Protein AF-A0A7Y4XT98-F1 (afdb_monomer_lite)

Structure (mmCIF, N/CA/C/O backbone):
data_AF-A0A7Y4XT98-F1
#
_entry.id   AF-A0A7Y4XT98-F1
#
loop_
_atom_site.group_PDB
_atom_site.id
_atom_site.type_symbol
_atom_site.label_atom_id
_atom_site.label_alt_id
_atom_site.label_comp_id
_atom_site.label_asym_id
_atom_site.label_entity_id
_atom_site.label_seq_id
_atom_site.pdbx_PDB_ins_code
_atom_site.Cartn_x
_atom_site.Cartn_y
_atom_site.Cartn_z
_atom_site.occupancy
_atom_site.B_iso_or_equiv
_atom_site.auth_seq_id
_atom_site.auth_comp_id
_atom_site.auth_asym_id
_atom_site.auth_atom_id
_atom_site.pdbx_PDB_model_num
ATOM 1 N N . MET A 1 1 ? -2.398 1.547 10.920 1.00 80.50 1 MET A N 1
ATOM 2 C CA . MET A 1 1 ? -2.203 0.847 9.626 1.00 80.50 1 MET A CA 1
ATOM 3 C C . MET A 1 1 ? -3.181 -0.316 9.422 1.00 80.50 1 MET A C 1
ATOM 5 O O . MET A 1 1 ? -3.830 -0.366 8.387 1.00 80.50 1 MET A O 1
ATOM 9 N N . SER A 1 2 ? -3.353 -1.207 10.405 1.00 88.69 2 SER A N 1
ATOM 10 C CA . SER A 1 2 ? -4.232 -2.391 10.309 1.00 88.69 2 SER A CA 1
ATOM 11 C C . SER A 1 2 ? -5.664 -2.126 9.794 1.00 88.69 2 SER A C 1
ATOM 13 O O . SER A 1 2 ? -6.129 -2.823 8.894 1.00 88.69 2 SER A O 1
ATOM 15 N N . GLU A 1 3 ? -6.347 -1.087 10.292 1.00 91.25 3 GLU A N 1
ATOM 16 C CA . GLU A 1 3 ? -7.702 -0.731 9.826 1.00 91.25 3 GLU A CA 1
ATOM 17 C C . GLU A 1 3 ? -7.739 -0.270 8.365 1.00 91.25 3 GLU A C 1
ATOM 19 O O . GLU A 1 3 ? -8.608 -0.683 7.603 1.00 91.25 3 GLU A O 1
ATOM 24 N N . VAL A 1 4 ? -6.759 0.528 7.937 1.00 89.94 4 VAL A N 1
ATOM 25 C CA . VAL A 1 4 ? -6.677 1.014 6.552 1.00 89.94 4 VAL A CA 1
ATOM 26 C C . VAL A 1 4 ? -6.516 -0.158 5.582 1.00 89.94 4 VAL A C 1
ATOM 28 O O . VAL A 1 4 ? -7.228 -0.224 4.582 1.00 89.94 4 VAL A O 1
ATOM 31 N N . ALA A 1 5 ? -5.644 -1.123 5.896 1.00 90.88 5 ALA A N 1
ATOM 32 C CA . ALA A 1 5 ? -5.480 -2.330 5.083 1.00 90.88 5 ALA A CA 1
ATOM 33 C C . ALA A 1 5 ? -6.787 -3.140 4.995 1.00 90.88 5 ALA A C 1
ATOM 35 O O . ALA A 1 5 ? -7.169 -3.584 3.913 1.00 90.88 5 ALA A O 1
ATOM 36 N N . GLN A 1 6 ? -7.506 -3.274 6.114 1.00 92.38 6 GLN A N 1
ATOM 37 C CA . GLN A 1 6 ? -8.799 -3.961 6.169 1.00 92.38 6 GLN A CA 1
ATOM 38 C C . GLN A 1 6 ? -9.888 -3.245 5.364 1.00 92.38 6 GLN A C 1
ATOM 40 O O . GLN A 1 6 ? -10.749 -3.903 4.796 1.00 92.38 6 GLN A O 1
ATOM 45 N N . ILE A 1 7 ? -9.872 -1.915 5.290 1.00 93.38 7 ILE A N 1
ATOM 46 C CA . ILE A 1 7 ? -10.819 -1.161 4.457 1.00 93.38 7 ILE A CA 1
ATOM 47 C C . ILE A 1 7 ? -10.492 -1.331 2.967 1.00 93.38 7 ILE A C 1
ATOM 49 O O . ILE A 1 7 ? -11.403 -1.378 2.141 1.00 93.38 7 ILE A O 1
ATOM 53 N N . ILE A 1 8 ? -9.207 -1.439 2.613 1.00 91.94 8 ILE A N 1
ATOM 54 C CA . ILE A 1 8 ? -8.765 -1.659 1.227 1.00 91.94 8 ILE A CA 1
ATOM 55 C C . ILE A 1 8 ? -9.133 -3.072 0.753 1.00 91.94 8 ILE A C 1
ATOM 57 O O . ILE A 1 8 ? -9.646 -3.215 -0.357 1.00 91.94 8 ILE A O 1
ATOM 61 N N . ILE A 1 9 ? -8.891 -4.099 1.575 1.00 91.44 9 ILE A N 1
ATOM 62 C CA . ILE A 1 9 ? -9.293 -5.491 1.309 1.00 91.44 9 ILE A CA 1
ATOM 63 C C . ILE A 1 9 ? -10.150 -5.983 2.486 1.00 91.44 9 ILE A C 1
ATOM 65 O O . ILE A 1 9 ? -9.622 -6.572 3.441 1.00 91.44 9 ILE A O 1
ATOM 69 N N . PRO A 1 10 ? -11.470 -5.713 2.447 1.00 92.50 10 PRO A N 1
ATOM 70 C CA . PRO A 1 10 ? -12.383 -6.128 3.498 1.00 92.50 10 PRO A CA 1
ATOM 71 C C . PRO A 1 10 ? -12.597 -7.636 3.482 1.00 92.50 10 PRO A C 1
ATOM 73 O O . PRO A 1 10 ? -12.476 -8.303 2.455 1.00 92.50 10 PRO A O 1
ATOM 76 N N . LYS A 1 11 ? -12.966 -8.167 4.647 1.00 90.19 11 LYS A N 1
ATOM 77 C CA . LYS A 1 11 ? -13.417 -9.547 4.769 1.00 90.19 11 LYS A CA 1
ATOM 78 C C . LYS A 1 11 ? -14.745 -9.685 4.031 1.00 90.19 11 LYS A C 1
ATOM 80 O O . LYS A 1 11 ? -15.661 -8.897 4.260 1.00 90.19 11 LYS A O 1
ATOM 85 N N . THR A 1 12 ? -14.825 -10.678 3.159 1.00 87.50 12 THR A N 1
ATOM 86 C CA . THR A 1 12 ? -16.037 -11.033 2.412 1.00 87.50 12 THR A CA 1
ATOM 87 C C . THR A 1 12 ? -16.216 -12.549 2.513 1.00 87.50 12 THR A C 1
ATOM 89 O O . THR A 1 12 ? -16.133 -13.085 3.618 1.00 87.50 12 THR A O 1
ATOM 92 N N . ASP A 1 13 ? -16.387 -13.244 1.389 1.00 82.31 13 ASP A N 1
ATOM 93 C CA . ASP A 1 13 ? -16.342 -14.708 1.316 1.00 82.31 13 ASP A CA 1
ATOM 94 C C . ASP A 1 13 ? -14.901 -15.244 1.418 1.00 82.31 13 ASP A C 1
ATOM 96 O O . ASP A 1 13 ? -14.681 -16.433 1.639 1.00 82.31 13 ASP A O 1
ATOM 100 N N . THR A 1 14 ? -13.906 -14.361 1.280 1.00 83.62 14 THR A N 1
ATOM 101 C CA . THR A 1 14 ? -12.483 -14.640 1.506 1.00 83.62 14 THR A CA 1
ATOM 102 C C . THR A 1 14 ? -11.957 -13.887 2.725 1.00 83.62 14 THR A C 1
ATOM 104 O O . THR A 1 14 ? -12.553 -12.899 3.173 1.00 83.62 14 THR A O 1
ATOM 107 N N . ALA A 1 15 ? -10.803 -14.327 3.237 1.00 89.12 15 ALA A N 1
ATOM 108 C CA . ALA A 1 15 ? -10.099 -13.638 4.314 1.00 89.12 15 ALA A CA 1
ATOM 109 C C . ALA A 1 15 ? -9.848 -12.161 3.958 1.00 89.12 15 ALA A C 1
ATOM 111 O O . ALA A 1 15 ? -9.552 -11.833 2.808 1.00 89.12 15 ALA A O 1
ATOM 112 N N . GLY A 1 16 ? -9.980 -11.271 4.944 1.00 90.75 16 GLY A N 1
ATOM 113 C CA . GLY A 1 16 ? -9.624 -9.854 4.793 1.00 90.75 16 GLY A CA 1
ATOM 114 C C . GLY A 1 16 ? -8.128 -9.600 5.008 1.00 90.75 16 GLY A C 1
ATOM 115 O O . GLY A 1 16 ? -7.395 -10.491 5.437 1.00 90.75 16 GLY A O 1
ATOM 116 N N . ALA A 1 17 ? -7.670 -8.363 4.791 1.00 91.44 17 ALA A N 1
ATOM 117 C CA . ALA A 1 17 ? -6.253 -8.003 4.939 1.00 91.44 17 ALA A CA 1
ATOM 118 C C . ALA A 1 17 ? -5.660 -8.357 6.316 1.00 91.44 17 ALA A C 1
ATOM 120 O O . ALA A 1 17 ? -4.516 -8.804 6.401 1.00 91.44 17 ALA A O 1
ATOM 121 N N . LYS A 1 18 ? -6.422 -8.178 7.403 1.00 92.69 18 LYS A N 1
ATOM 122 C CA . LYS A 1 18 ? -5.956 -8.524 8.757 1.00 92.69 18 LYS A CA 1
ATOM 123 C C . LYS A 1 18 ? -5.749 -10.022 8.930 1.00 92.69 18 LYS A C 1
ATOM 125 O O . LYS A 1 18 ? -4.729 -10.437 9.466 1.00 92.69 18 LYS A O 1
ATOM 130 N N . GLU A 1 19 ? -6.710 -10.813 8.467 1.00 90.12 19 GLU A N 1
ATOM 131 C CA . GLU A 1 19 ? -6.676 -12.277 8.562 1.00 90.12 19 GLU A CA 1
ATOM 132 C C . GLU A 1 19 ? -5.570 -12.868 7.683 1.00 90.12 19 GLU A C 1
ATOM 134 O O . GLU A 1 19 ? -4.943 -13.850 8.060 1.00 90.12 19 GLU A O 1
ATOM 139 N N . ALA A 1 20 ? -5.274 -12.218 6.557 1.00 90.81 20 ALA A N 1
ATOM 140 C CA . ALA A 1 20 ? -4.170 -12.559 5.669 1.00 90.81 20 ALA A CA 1
ATOM 141 C C . ALA A 1 20 ? -2.780 -12.122 6.184 1.00 90.81 20 ALA A C 1
ATOM 143 O O . ALA A 1 20 ? -1.784 -12.332 5.497 1.00 90.81 20 ALA A O 1
ATOM 144 N N . GLY A 1 21 ? -2.682 -11.491 7.362 1.00 92.56 21 GLY A N 1
ATOM 145 C CA . GLY A 1 21 ? -1.401 -11.074 7.946 1.00 92.56 21 GLY A CA 1
ATOM 146 C C . GLY A 1 21 ? -0.749 -9.857 7.274 1.00 92.56 21 GLY A C 1
ATOM 147 O O . GLY A 1 21 ? 0.412 -9.546 7.548 1.00 92.56 21 GLY A O 1
ATOM 148 N N . VAL A 1 22 ? -1.491 -9.125 6.439 1.00 93.56 22 VAL A N 1
ATOM 149 C CA . VAL A 1 22 ? -0.977 -7.984 5.663 1.00 93.56 22 VAL A CA 1
ATOM 150 C C . VAL A 1 22 ? -0.326 -6.894 6.527 1.00 93.56 22 VAL A C 1
ATOM 152 O O . VAL A 1 22 ? 0.726 -6.399 6.127 1.00 93.56 22 VAL A O 1
ATOM 155 N N . PRO A 1 23 ? -0.858 -6.502 7.705 1.00 92.25 23 PRO A N 1
ATOM 156 C CA . PRO A 1 23 ? -0.209 -5.474 8.519 1.00 92.25 23 PRO A CA 1
ATOM 157 C C . PRO A 1 23 ? 1.225 -5.845 8.924 1.00 92.25 23 PRO A C 1
ATOM 159 O O . PRO A 1 23 ? 2.122 -5.019 8.794 1.00 92.25 23 PRO A O 1
ATOM 162 N N . GLY A 1 24 ? 1.455 -7.101 9.328 1.00 92.06 24 GLY A N 1
ATOM 163 C CA . GLY A 1 24 ? 2.791 -7.581 9.693 1.00 92.06 24 GLY A CA 1
ATOM 164 C C . GLY A 1 24 ? 3.741 -7.639 8.495 1.00 92.06 24 GLY A C 1
ATOM 165 O O . GLY A 1 24 ? 4.910 -7.285 8.621 1.00 92.06 24 GLY A O 1
ATOM 166 N N . PHE A 1 25 ? 3.226 -8.008 7.318 1.00 92.38 25 PHE A N 1
ATOM 167 C CA . PHE A 1 25 ? 3.982 -7.939 6.067 1.00 92.38 25 PHE A CA 1
ATOM 168 C C . PHE A 1 25 ? 4.437 -6.505 5.756 1.00 92.38 25 PHE A C 1
ATOM 170 O O . PHE A 1 25 ? 5.609 -6.289 5.455 1.00 92.38 25 PHE A O 1
ATOM 177 N N . ILE A 1 26 ? 3.543 -5.515 5.867 1.00 91.31 26 ILE A N 1
ATOM 178 C CA . ILE A 1 26 ? 3.876 -4.101 5.627 1.00 91.31 26 ILE A CA 1
ATOM 179 C C . ILE A 1 26 ? 4.984 -3.642 6.578 1.00 91.31 26 ILE A C 1
ATOM 181 O O . ILE A 1 26 ? 5.969 -3.061 6.124 1.00 91.31 26 ILE A O 1
ATOM 185 N N . ASP A 1 27 ? 4.854 -3.940 7.871 1.00 92.19 27 ASP A N 1
ATOM 186 C CA . ASP A 1 27 ? 5.848 -3.559 8.877 1.00 92.19 27 ASP A CA 1
ATOM 187 C C . ASP A 1 27 ? 7.219 -4.193 8.587 1.00 92.19 27 ASP A C 1
ATOM 189 O O . ASP A 1 27 ? 8.250 -3.521 8.675 1.00 92.19 27 ASP A O 1
ATOM 193 N N . GLN A 1 28 ? 7.245 -5.469 8.184 1.00 92.19 28 GLN A N 1
ATOM 194 C CA . GLN A 1 28 ? 8.482 -6.157 7.817 1.00 92.19 28 GLN A CA 1
ATOM 195 C C . GLN A 1 28 ? 9.124 -5.551 6.563 1.00 92.19 28 GLN A C 1
ATOM 197 O O . GLN A 1 28 ? 10.319 -5.260 6.579 1.00 92.19 28 GLN A O 1
ATOM 202 N N . ILE A 1 29 ? 8.351 -5.316 5.500 1.00 90.88 29 ILE A N 1
ATOM 203 C CA . ILE A 1 29 ? 8.859 -4.735 4.250 1.00 90.88 29 ILE A CA 1
ATOM 204 C C . ILE A 1 29 ? 9.397 -3.321 4.479 1.00 90.88 29 ILE A C 1
ATOM 206 O O . ILE A 1 29 ? 10.476 -2.990 3.988 1.00 90.88 29 ILE A O 1
ATOM 210 N N . LEU A 1 30 ? 8.699 -2.494 5.259 1.00 88.56 30 LEU A N 1
ATOM 211 C CA . LEU A 1 30 ? 9.188 -1.160 5.612 1.00 88.56 30 LEU A CA 1
ATOM 212 C C . LEU A 1 30 ? 10.490 -1.235 6.415 1.00 88.56 30 LEU A C 1
ATOM 214 O O . LEU A 1 30 ? 11.404 -0.454 6.171 1.00 88.56 30 LEU A O 1
ATOM 218 N N . ARG A 1 31 ? 10.615 -2.187 7.341 1.00 90.56 31 ARG A N 1
ATOM 219 C CA . ARG A 1 31 ? 11.829 -2.331 8.150 1.00 90.56 31 ARG A CA 1
ATOM 220 C C . ARG A 1 31 ? 13.017 -2.871 7.352 1.00 90.56 31 ARG A C 1
ATOM 222 O O . ARG A 1 31 ? 14.137 -2.414 7.555 1.00 90.56 31 ARG A O 1
ATOM 229 N N . GLU A 1 32 ? 12.790 -3.865 6.498 1.00 91.31 32 GLU A N 1
ATOM 230 C CA . GLU A 1 32 ? 13.858 -4.669 5.885 1.00 91.31 32 GLU A CA 1
ATOM 231 C C . GLU A 1 32 ? 14.190 -4.252 4.449 1.00 91.31 32 GLU A C 1
ATOM 233 O O . GLU A 1 32 ? 15.328 -4.427 4.014 1.00 91.31 32 GLU A O 1
ATOM 238 N N . CYS A 1 33 ? 13.234 -3.686 3.705 1.00 86.19 33 CYS A N 1
ATOM 239 C CA . CYS A 1 33 ? 13.409 -3.364 2.285 1.00 86.19 33 CYS A CA 1
ATOM 240 C C . CYS A 1 33 ? 13.519 -1.860 1.997 1.00 86.19 33 CYS A C 1
ATOM 242 O O . CYS A 1 33 ? 13.985 -1.487 0.918 1.00 86.19 33 CYS A O 1
ATOM 244 N N . TYR A 1 34 ? 13.101 -0.991 2.922 1.00 84.75 34 TYR A N 1
ATOM 245 C CA . TYR A 1 34 ? 13.127 0.462 2.732 1.00 84.75 34 TYR A CA 1
ATOM 246 C C . TYR A 1 34 ? 14.338 1.082 3.427 1.00 84.75 34 TYR A C 1
ATOM 248 O O . TYR A 1 34 ? 14.725 0.679 4.524 1.00 84.75 34 TYR A O 1
ATOM 256 N N . LYS A 1 35 ? 14.920 2.112 2.806 1.00 89.56 35 LYS A N 1
ATOM 257 C CA . LYS A 1 35 ? 15.988 2.913 3.419 1.00 89.56 35 LYS A CA 1
ATOM 258 C C . LYS A 1 35 ? 15.404 3.823 4.498 1.00 89.56 35 LYS A C 1
ATOM 260 O O . LYS A 1 35 ? 14.243 4.210 4.405 1.00 89.56 35 LYS A O 1
ATOM 265 N N . GLU A 1 36 ? 16.225 4.253 5.456 1.00 87.38 36 GLU A N 1
ATOM 266 C CA . GLU A 1 36 ? 15.796 5.131 6.564 1.00 87.38 36 GLU A CA 1
ATOM 267 C C . GLU A 1 36 ? 15.026 6.372 6.089 1.00 87.38 36 GLU A C 1
ATOM 269 O O . GLU A 1 36 ? 13.980 6.710 6.638 1.00 87.38 36 GLU A O 1
ATOM 274 N N . LYS A 1 37 ? 15.493 7.007 5.008 1.00 85.62 37 LYS A N 1
ATOM 275 C CA . LYS A 1 37 ? 14.817 8.156 4.390 1.00 85.62 37 LYS A CA 1
ATOM 276 C C . LYS A 1 37 ? 13.378 7.831 3.962 1.00 85.62 37 LYS A C 1
ATOM 278 O O . LYS A 1 37 ? 12.473 8.637 4.166 1.00 85.62 37 LYS A O 1
ATOM 283 N N . ASP A 1 38 ? 13.169 6.657 3.377 1.00 83.94 38 ASP A N 1
ATOM 284 C CA . ASP A 1 38 ? 11.866 6.232 2.866 1.00 83.94 38 ASP A CA 1
ATOM 285 C C . ASP A 1 38 ? 10.948 5.771 4.006 1.00 83.94 38 ASP A C 1
ATOM 287 O O . ASP A 1 38 ? 9.746 6.038 3.975 1.00 83.94 38 ASP A O 1
ATOM 291 N N . GLN A 1 39 ? 11.518 5.149 5.046 1.00 87.50 39 GLN A N 1
ATOM 292 C CA . GLN A 1 39 ? 10.810 4.820 6.285 1.00 87.50 39 GLN A CA 1
ATOM 293 C C . GLN A 1 39 ? 10.293 6.087 6.974 1.00 87.50 39 GLN A C 1
ATOM 295 O O . GLN A 1 39 ? 9.106 6.181 7.287 1.00 87.50 39 GLN A O 1
ATOM 300 N N . GLN A 1 40 ? 11.157 7.091 7.159 1.00 87.75 40 GLN A N 1
ATOM 301 C CA . GLN A 1 40 ? 10.781 8.358 7.785 1.00 87.75 40 GLN A CA 1
ATOM 302 C C . GLN A 1 40 ? 9.659 9.044 7.007 1.00 87.75 40 GLN A C 1
ATOM 304 O O . GLN A 1 40 ? 8.662 9.461 7.589 1.00 87.75 40 GLN A O 1
ATOM 309 N N . ARG A 1 41 ? 9.773 9.089 5.681 1.00 83.50 41 ARG A N 1
ATOM 310 C CA . ARG A 1 41 ? 8.729 9.642 4.821 1.00 83.50 41 ARG A CA 1
ATOM 311 C C . ARG A 1 41 ? 7.399 8.898 4.962 1.00 83.50 41 ARG A C 1
ATOM 313 O O . ARG A 1 41 ? 6.342 9.526 4.954 1.00 83.50 41 ARG A O 1
ATOM 320 N N . TYR A 1 42 ? 7.428 7.569 5.052 1.00 86.44 42 TYR A N 1
ATOM 321 C CA . TYR A 1 42 ? 6.214 6.785 5.268 1.00 86.44 42 TYR A CA 1
ATOM 322 C C . TYR A 1 42 ? 5.555 7.150 6.604 1.00 86.44 42 TYR A C 1
ATOM 324 O O . TYR A 1 42 ? 4.344 7.352 6.646 1.00 86.44 42 TYR A O 1
ATOM 332 N N . LEU A 1 43 ? 6.346 7.307 7.670 1.00 89.44 43 LEU A N 1
ATOM 333 C CA . LEU A 1 43 ? 5.861 7.732 8.987 1.00 89.44 43 LEU A CA 1
ATOM 334 C C . LEU A 1 43 ? 5.317 9.167 8.978 1.00 89.44 43 LEU A C 1
ATOM 336 O O . LEU A 1 43 ? 4.272 9.426 9.569 1.00 89.44 43 LEU A O 1
ATOM 340 N N . GLU A 1 44 ? 5.977 10.091 8.280 1.00 87.88 44 GLU A N 1
ATOM 341 C CA . GLU A 1 44 ? 5.489 11.462 8.083 1.00 87.88 44 GLU A CA 1
ATOM 342 C C . GLU A 1 44 ? 4.155 11.473 7.330 1.00 87.88 44 GLU A C 1
ATOM 344 O O . GLU A 1 44 ? 3.224 12.174 7.720 1.00 87.88 44 GLU A O 1
ATOM 349 N N . GLY A 1 45 ? 4.031 10.651 6.286 1.00 86.62 45 GLY A N 1
ATOM 350 C CA . GLY A 1 45 ? 2.788 10.489 5.541 1.00 86.62 45 GLY A CA 1
ATOM 351 C C . GLY A 1 45 ? 1.667 9.855 6.366 1.00 86.62 45 GLY A C 1
ATOM 352 O O . GLY A 1 45 ? 0.525 10.297 6.275 1.00 86.62 45 GLY A O 1
ATOM 353 N N . LEU A 1 46 ? 1.994 8.871 7.210 1.00 88.31 46 LEU A N 1
ATOM 354 C CA . LEU A 1 46 ? 1.054 8.274 8.159 1.00 88.31 46 LEU A CA 1
A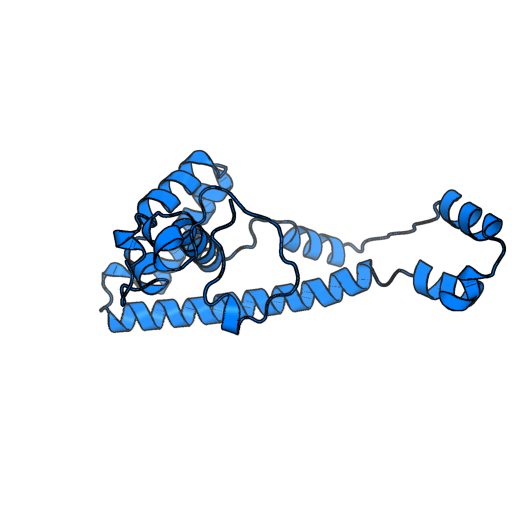TOM 355 C C . LEU A 1 46 ? 0.559 9.312 9.170 1.00 88.31 46 LEU A C 1
ATOM 357 O O . LEU A 1 46 ? -0.634 9.366 9.454 1.00 88.31 46 LEU A O 1
ATOM 361 N N . LYS A 1 47 ? 1.465 10.148 9.686 1.00 88.38 47 LYS A N 1
ATOM 362 C CA . LYS A 1 47 ? 1.124 11.230 10.609 1.00 88.38 47 LYS A CA 1
ATOM 363 C C . LYS A 1 47 ? 0.217 12.266 9.943 1.00 88.38 47 LYS A C 1
ATOM 365 O O . LYS A 1 47 ? -0.814 12.601 10.506 1.00 88.38 47 LYS A O 1
ATOM 370 N N . ALA A 1 48 ? 0.558 12.717 8.735 1.00 87.12 48 ALA A N 1
ATOM 371 C CA . ALA A 1 48 ? -0.262 13.669 7.984 1.00 87.12 48 ALA A CA 1
ATOM 372 C C . ALA A 1 48 ? -1.660 13.110 7.666 1.00 87.12 48 ALA A C 1
ATOM 374 O O . ALA A 1 48 ? -2.647 13.836 7.739 1.00 87.12 48 ALA A O 1
ATOM 375 N N . PHE A 1 49 ? -1.752 11.815 7.349 1.00 87.88 49 PHE A N 1
ATOM 376 C CA . PHE A 1 49 ? -3.027 11.127 7.152 1.00 87.88 49 PHE A CA 1
ATOM 377 C C . PHE A 1 49 ? -3.885 11.137 8.425 1.00 87.88 49 PHE A C 1
ATOM 379 O O . PHE A 1 49 ? -5.079 11.419 8.356 1.00 87.88 49 PHE A O 1
ATOM 386 N N . ASP A 1 50 ? -3.282 10.838 9.576 1.00 89.25 50 ASP A N 1
ATOM 387 C CA . ASP A 1 50 ? -3.986 10.803 10.860 1.00 89.25 50 ASP A CA 1
ATOM 388 C C . ASP A 1 50 ? -4.406 12.206 11.334 1.00 89.25 50 ASP A C 1
ATOM 390 O O . ASP A 1 50 ? -5.507 12.389 11.848 1.00 89.25 50 ASP A O 1
ATOM 394 N N . GLU A 1 51 ? -3.573 13.218 11.079 1.00 88.31 51 GLU A N 1
ATOM 395 C CA . GLU A 1 51 ? -3.897 14.628 11.320 1.00 88.31 51 GLU A CA 1
ATOM 396 C C . GLU A 1 51 ? -5.055 15.110 10.433 1.00 88.31 51 GLU A C 1
ATOM 398 O O . GLU A 1 51 ? -5.976 15.749 10.938 1.00 88.31 51 GLU A O 1
ATOM 403 N N . GLU A 1 52 ? -5.069 14.776 9.134 1.00 87.44 52 GLU A N 1
ATOM 404 C CA . GLU A 1 52 ? -6.184 15.133 8.240 1.00 87.44 52 GLU A CA 1
ATOM 405 C C . GLU A 1 52 ? -7.497 14.452 8.663 1.00 87.44 52 GLU A C 1
ATOM 407 O O . GLU A 1 52 ? -8.576 15.038 8.539 1.00 87.44 52 GLU A O 1
ATOM 412 N N . ALA A 1 53 ? -7.409 13.236 9.204 1.00 87.12 53 ALA A N 1
ATOM 413 C CA . ALA A 1 53 ? -8.551 12.511 9.748 1.00 87.12 53 ALA A CA 1
ATOM 414 C C . ALA A 1 53 ? -9.030 13.044 11.113 1.00 87.12 53 ALA A C 1
ATOM 416 O O . ALA A 1 53 ? -10.098 12.637 11.563 1.00 87.12 53 ALA A O 1
ATOM 417 N N . ASN A 1 54 ? -8.272 13.940 11.762 1.00 88.06 54 ASN A N 1
ATOM 418 C CA . ASN A 1 54 ? -8.430 14.310 13.172 1.00 88.06 54 ASN A CA 1
ATOM 419 C C . ASN A 1 54 ? -8.473 13.079 14.095 1.00 88.06 54 ASN A C 1
ATOM 421 O O . ASN A 1 54 ? -9.404 12.939 14.883 1.00 88.06 54 ASN A O 1
ATOM 425 N N . SER A 1 55 ? -7.448 12.224 14.003 1.00 89.12 55 SER A N 1
ATOM 426 C CA . SER A 1 55 ? -7.363 10.902 14.642 1.00 89.12 55 SER A CA 1
ATOM 427 C C . SER A 1 55 ? -8.271 9.875 13.963 1.00 89.12 55 SER A C 1
ATOM 429 O O . SER A 1 55 ? -9.439 9.683 14.298 1.00 89.12 55 SER A O 1
ATOM 431 N N . PHE A 1 56 ? -7.714 9.165 12.981 1.00 90.25 56 PHE A N 1
ATOM 432 C CA . PHE A 1 56 ? -8.456 8.207 12.158 1.00 90.25 56 PHE A CA 1
ATOM 433 C C . PHE A 1 56 ? -9.104 7.086 12.983 1.00 90.25 56 PHE A C 1
ATOM 435 O O . PHE A 1 56 ? -10.178 6.587 12.644 1.00 90.25 56 PHE A O 1
ATOM 442 N N . MET A 1 57 ? -8.445 6.678 14.068 1.00 90.94 57 MET A N 1
ATOM 443 C CA . MET A 1 57 ? -8.935 5.618 14.950 1.00 90.94 57 MET A CA 1
ATOM 444 C C . MET A 1 57 ? -10.134 6.051 15.802 1.00 90.94 57 MET A C 1
ATOM 446 O O . MET A 1 57 ? -10.868 5.177 16.259 1.00 90.94 57 MET A O 1
ATOM 450 N N . ASP A 1 58 ? -10.351 7.357 15.974 1.00 92.38 58 ASP A N 1
ATOM 451 C CA . ASP A 1 58 ? -11.473 7.902 16.746 1.00 92.38 58 ASP A CA 1
ATOM 452 C C . ASP A 1 58 ? -12.744 8.073 15.895 1.00 92.38 58 ASP A C 1
ATOM 454 O O . ASP A 1 58 ? -13.841 8.229 16.434 1.00 92.38 58 ASP A O 1
ATOM 458 N N . LEU A 1 59 ? -12.616 8.005 14.565 1.00 91.12 59 LE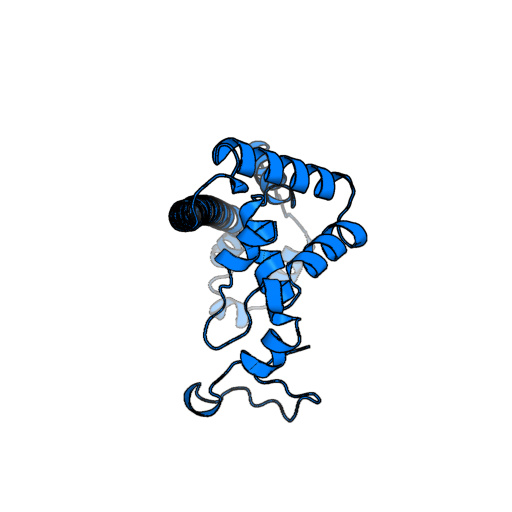U A N 1
ATOM 459 C CA . LEU A 1 59 ? -13.744 8.017 13.635 1.00 91.12 59 LEU A CA 1
ATOM 460 C C . LEU A 1 59 ? -14.578 6.737 13.749 1.00 91.12 59 LEU A C 1
ATOM 462 O O . LEU A 1 59 ? -14.060 5.643 13.995 1.00 91.12 59 LEU A O 1
ATOM 466 N N . ASN A 1 60 ? -15.881 6.844 13.483 1.00 93.94 60 ASN A N 1
ATOM 467 C CA . ASN A 1 60 ? -16.726 5.655 13.415 1.00 93.94 60 ASN A CA 1
ATOM 468 C C . ASN A 1 60 ? -16.430 4.824 12.140 1.00 93.94 60 ASN A C 1
ATOM 470 O O . ASN A 1 60 ? -15.882 5.348 11.167 1.00 93.94 60 ASN A O 1
ATOM 474 N N . PRO A 1 61 ? -16.819 3.534 12.078 1.00 92.50 61 PRO A N 1
ATOM 475 C CA . PRO A 1 61 ? -16.474 2.677 10.939 1.00 92.50 61 PRO A CA 1
ATOM 476 C C . PRO A 1 61 ? -16.967 3.179 9.572 1.00 92.50 61 PRO A C 1
ATOM 478 O O . PRO A 1 61 ? -16.314 2.939 8.557 1.00 92.50 61 PRO A O 1
ATOM 481 N N . ALA A 1 62 ? -18.111 3.869 9.516 1.00 92.81 62 ALA A N 1
ATOM 482 C CA . ALA A 1 62 ? -18.625 4.421 8.264 1.00 92.81 62 ALA A CA 1
ATOM 483 C C . ALA A 1 62 ? -17.792 5.631 7.811 1.00 92.81 62 ALA A C 1
ATOM 485 O O . ALA A 1 62 ? -17.392 5.699 6.648 1.00 92.81 62 ALA A O 1
ATOM 486 N N . GLU A 1 63 ? -17.458 6.527 8.740 1.00 92.56 63 GLU A N 1
ATOM 487 C CA . GLU A 1 63 ? -16.597 7.693 8.508 1.00 92.56 63 GLU A CA 1
ATOM 488 C C . GLU A 1 63 ? -15.183 7.281 8.085 1.00 92.56 63 GLU A C 1
ATOM 490 O O . GLU A 1 63 ? -14.628 7.856 7.150 1.00 92.56 63 GLU A O 1
ATOM 495 N N . GLN A 1 64 ? -14.619 6.233 8.695 1.00 91.88 64 GLN A N 1
ATOM 496 C CA . GLN A 1 64 ? -13.324 5.672 8.297 1.00 91.88 64 GLN A CA 1
ATOM 497 C C . GLN A 1 64 ? -13.326 5.223 6.831 1.00 91.88 64 GLN A C 1
ATOM 499 O O . GLN A 1 64 ? -12.394 5.514 6.075 1.00 91.88 64 GLN A O 1
ATOM 504 N N . VAL A 1 65 ? -14.385 4.527 6.406 1.00 93.38 65 VAL A N 1
ATOM 505 C CA . VAL A 1 65 ? -14.535 4.061 5.022 1.00 93.38 65 VAL A CA 1
ATOM 506 C C . VAL A 1 65 ? -14.697 5.235 4.059 1.00 93.38 65 VAL A C 1
ATOM 508 O O . VAL A 1 65 ? -14.081 5.236 2.991 1.00 93.38 65 VAL A O 1
ATOM 511 N N . GLU A 1 66 ? -15.512 6.232 4.404 1.00 93.88 66 GLU A N 1
ATOM 512 C CA . GLU A 1 66 ? -15.687 7.429 3.575 1.00 93.88 66 GLU A CA 1
ATOM 513 C C . GLU A 1 66 ? -14.389 8.226 3.437 1.00 93.88 66 GLU A C 1
ATOM 515 O O . GLU A 1 66 ? -14.017 8.601 2.321 1.00 93.88 66 GLU A O 1
ATOM 520 N N . PHE A 1 67 ? -13.652 8.401 4.533 1.00 92.00 67 PHE A N 1
ATOM 521 C CA . PHE A 1 67 ? -12.364 9.082 4.535 1.00 92.00 67 PHE A CA 1
ATOM 522 C C . PHE A 1 67 ? -11.339 8.361 3.651 1.00 92.00 67 PHE A C 1
ATOM 524 O O . PHE A 1 67 ? -10.753 8.964 2.750 1.00 92.00 67 PHE A O 1
ATOM 531 N N . VAL A 1 68 ? -11.183 7.043 3.811 1.00 91.56 68 VAL A N 1
ATOM 532 C CA . VAL A 1 68 ? -10.278 6.240 2.970 1.00 91.56 68 VAL A CA 1
ATOM 533 C C . VAL A 1 68 ? -10.677 6.306 1.491 1.00 91.56 68 VAL A C 1
ATOM 535 O O . VAL A 1 68 ? -9.809 6.406 0.621 1.00 91.56 68 VAL A O 1
ATOM 538 N N . LYS A 1 69 ? -11.979 6.301 1.172 1.00 92.38 69 LYS A N 1
ATOM 539 C CA . LYS A 1 69 ? -12.466 6.465 -0.209 1.00 92.38 69 LYS A CA 1
ATOM 540 C C . LYS A 1 69 ? -12.127 7.840 -0.784 1.00 92.38 69 LYS A C 1
ATOM 542 O O . LYS A 1 69 ? -11.702 7.902 -1.942 1.00 92.38 69 LYS A O 1
ATOM 547 N N . LYS A 1 70 ? -12.291 8.912 0.002 1.00 91.94 70 LYS A N 1
ATOM 548 C CA . LYS A 1 70 ? -11.915 10.285 -0.373 1.00 91.94 70 LYS A CA 1
ATOM 549 C C . LYS A 1 70 ? -10.424 10.354 -0.713 1.00 91.94 70 LYS A C 1
ATOM 551 O O . LYS A 1 70 ? -10.084 10.688 -1.847 1.00 91.94 70 LYS A O 1
ATOM 556 N N . ILE A 1 71 ? -9.560 9.931 0.210 1.00 88.44 71 ILE A N 1
ATOM 557 C CA . ILE A 1 71 ? -8.100 9.954 0.025 1.00 88.44 71 ILE A CA 1
ATOM 558 C C . ILE A 1 71 ? -7.675 9.091 -1.169 1.00 88.44 71 ILE A C 1
ATOM 560 O O . ILE A 1 71 ? -6.849 9.509 -1.980 1.00 88.44 71 ILE A O 1
ATOM 564 N N . ASN A 1 72 ? -8.272 7.907 -1.344 1.00 89.81 72 ASN A N 1
ATOM 565 C CA . ASN A 1 72 ? -8.005 7.062 -2.508 1.00 89.81 72 ASN A CA 1
ATOM 566 C C . ASN A 1 72 ? -8.340 7.771 -3.827 1.00 89.81 72 ASN A C 1
ATOM 568 O O . ASN A 1 72 ? -7.574 7.676 -4.786 1.00 89.81 72 ASN A O 1
ATOM 572 N N . LYS A 1 73 ? -9.480 8.465 -3.896 1.00 89.06 73 LYS A N 1
ATOM 573 C CA . LYS A 1 73 ? -9.888 9.203 -5.095 1.00 89.06 73 LYS A CA 1
ATOM 574 C C . LYS A 1 73 ? -8.893 10.319 -5.412 1.00 89.06 73 LYS A C 1
ATOM 576 O O . LYS A 1 73 ? -8.406 10.381 -6.539 1.00 89.06 73 LYS A O 1
ATOM 581 N N . GLU A 1 74 ? -8.544 11.131 -4.420 1.00 85.31 74 GLU A N 1
ATOM 582 C CA . GLU A 1 74 ? -7.582 12.229 -4.569 1.00 85.31 74 GLU A CA 1
ATOM 583 C C . GLU A 1 74 ? -6.203 11.717 -4.998 1.00 85.31 74 GLU A C 1
ATOM 585 O O . GLU A 1 74 ? -5.606 12.237 -5.941 1.00 85.31 74 GLU A O 1
ATOM 590 N N . ALA A 1 75 ? -5.724 10.636 -4.379 1.00 83.12 75 ALA A N 1
ATOM 591 C CA . ALA A 1 75 ? -4.447 10.025 -4.724 1.00 83.12 75 ALA A CA 1
ATOM 592 C C . ALA A 1 75 ? -4.428 9.469 -6.162 1.00 83.12 75 ALA A C 1
ATOM 594 O O . ALA A 1 75 ? -3.436 9.626 -6.878 1.00 83.12 75 ALA A O 1
ATOM 595 N N . VAL A 1 76 ? -5.527 8.857 -6.622 1.00 82.62 76 VAL A N 1
ATOM 596 C CA . VAL A 1 76 ? -5.662 8.366 -8.004 1.00 82.62 76 VAL A CA 1
ATOM 597 C C . VAL A 1 76 ? -5.729 9.519 -9.006 1.00 82.62 76 VAL A C 1
ATOM 599 O O . VAL A 1 76 ? -5.126 9.427 -10.074 1.00 82.62 76 VAL A O 1
ATOM 602 N N . GLU A 1 77 ? -6.440 10.601 -8.693 1.00 80.56 77 GLU A N 1
ATOM 603 C CA . GLU A 1 77 ? -6.517 11.792 -9.547 1.00 80.56 77 GLU A CA 1
ATOM 604 C C . GLU A 1 77 ? -5.153 12.477 -9.674 1.00 80.56 77 GLU A C 1
ATOM 606 O O . GLU A 1 77 ? -4.715 12.759 -10.793 1.00 80.56 77 GLU A O 1
ATOM 611 N N . GLN A 1 78 ? -4.438 12.649 -8.558 1.00 73.56 78 GLN A N 1
ATOM 612 C CA . GLN A 1 78 ? -3.056 13.132 -8.546 1.00 73.56 78 GLN A CA 1
ATOM 613 C C . GLN A 1 78 ? -2.151 12.235 -9.397 1.00 73.56 78 GLN A C 1
ATOM 615 O O . GLN A 1 78 ? -1.415 12.731 -10.251 1.00 73.56 78 GLN A O 1
ATOM 620 N N . TRP A 1 79 ? -2.238 10.912 -9.229 1.00 71.75 79 TRP A N 1
ATOM 621 C CA . TRP A 1 79 ? -1.444 9.961 -10.008 1.00 71.75 79 TRP A CA 1
ATOM 622 C C . TRP A 1 79 ? -1.765 10.018 -11.507 1.00 71.75 79 TRP A C 1
ATOM 624 O O . TRP A 1 79 ? -0.851 10.079 -12.324 1.00 71.75 79 TRP A O 1
ATOM 634 N N . ARG A 1 80 ? -3.047 10.081 -11.893 1.00 74.62 80 ARG A N 1
ATOM 635 C CA . ARG A 1 80 ? -3.469 10.230 -13.299 1.00 74.62 80 ARG A CA 1
ATOM 636 C C . ARG A 1 80 ? -2.998 11.545 -13.906 1.00 74.62 80 ARG A C 1
ATOM 638 O O . ARG A 1 80 ? -2.591 11.563 -15.066 1.00 74.62 80 ARG A O 1
ATOM 645 N N . ALA A 1 81 ? -3.044 12.637 -13.145 1.00 71.81 81 ALA A N 1
ATOM 646 C CA . ALA A 1 81 ? -2.520 13.923 -13.584 1.00 71.81 81 ALA A CA 1
ATOM 647 C C . ALA A 1 81 ? -1.004 13.841 -13.818 1.00 71.81 81 ALA A C 1
ATOM 649 O O . ALA A 1 81 ? -0.528 14.254 -14.877 1.00 71.81 81 ALA A O 1
ATOM 650 N N . LEU A 1 82 ? -0.260 13.240 -12.883 1.00 65.12 82 LEU A N 1
ATOM 651 C CA . LEU A 1 82 ? 1.181 13.014 -13.009 1.00 65.12 82 LEU A CA 1
ATOM 652 C C . LEU A 1 82 ? 1.521 12.106 -14.196 1.00 65.12 82 LEU A C 1
ATOM 654 O O . LEU A 1 82 ? 2.400 12.460 -14.975 1.00 65.12 82 LEU A O 1
ATOM 658 N N . GLU A 1 83 ? 0.805 10.999 -14.400 1.00 67.50 83 GLU A N 1
ATOM 659 C CA . GLU A 1 83 ? 0.977 10.118 -15.563 1.00 67.50 83 GLU A CA 1
ATOM 660 C C . GLU A 1 83 ? 0.613 10.823 -16.876 1.00 67.50 83 GLU A C 1
ATOM 662 O O . GLU A 1 83 ? 1.308 10.670 -17.877 1.00 67.50 83 GLU A O 1
ATOM 667 N N . GLY A 1 84 ? -0.419 11.669 -16.886 1.00 63.00 84 GLY A N 1
ATOM 668 C CA . GLY A 1 84 ? -0.759 12.502 -18.040 1.00 63.00 84 GLY A CA 1
ATOM 669 C C . GLY A 1 84 ? 0.352 13.497 -18.390 1.00 63.00 84 GLY A C 1
ATOM 670 O O . GLY A 1 84 ? 0.692 13.660 -19.565 1.00 63.00 84 GLY A O 1
ATOM 671 N N . ILE A 1 85 ? 0.957 14.135 -17.384 1.00 65.88 85 ILE A N 1
ATOM 672 C CA . ILE A 1 85 ? 2.115 15.021 -17.563 1.00 65.88 85 ILE A CA 1
ATOM 673 C C . ILE A 1 85 ? 3.324 14.207 -18.036 1.00 65.88 85 ILE A C 1
ATOM 675 O O . ILE A 1 85 ? 3.952 14.580 -19.024 1.00 65.88 85 ILE A O 1
ATOM 679 N N . LYS A 1 86 ? 3.608 13.067 -17.400 1.00 61.91 86 LYS A N 1
ATOM 680 C CA . LYS A 1 86 ? 4.689 12.145 -17.765 1.00 61.91 86 LYS A CA 1
ATOM 681 C C . LYS A 1 86 ? 4.535 11.643 -19.194 1.00 61.91 86 LYS A C 1
ATOM 683 O O . LYS A 1 86 ? 5.515 11.642 -19.917 1.00 61.91 86 LYS A O 1
ATOM 688 N N . LYS A 1 87 ? 3.335 11.284 -19.650 1.00 63.41 87 LYS A N 1
ATOM 689 C CA . LYS A 1 87 ? 3.085 10.856 -21.035 1.00 63.41 87 LYS A CA 1
ATOM 690 C C . LYS A 1 87 ? 3.301 11.995 -22.028 1.00 63.41 87 LYS A C 1
ATOM 692 O O . LYS A 1 87 ? 3.942 11.783 -23.048 1.00 63.41 87 LYS A O 1
ATOM 697 N N . LYS A 1 88 ? 2.832 13.211 -21.724 1.00 62.59 88 LYS A N 1
ATOM 698 C CA . LYS A 1 88 ? 3.091 14.407 -22.554 1.00 62.59 88 LYS A CA 1
ATOM 699 C C . LYS A 1 88 ? 4.573 14.769 -22.617 1.00 62.59 88 LYS A C 1
ATOM 701 O O . LYS A 1 88 ? 5.019 15.379 -23.579 1.00 62.59 88 LYS A O 1
ATOM 706 N N . PHE A 1 89 ? 5.312 14.432 -21.572 1.00 53.94 89 PHE A N 1
ATOM 707 C CA . PHE A 1 89 ? 6.708 14.782 -21.413 1.00 53.94 89 PHE A CA 1
ATOM 708 C C . PHE A 1 89 ? 7.651 13.707 -21.967 1.00 53.94 89 PHE A C 1
ATOM 710 O O . PHE A 1 89 ? 8.519 14.023 -22.767 1.00 53.94 89 PHE A O 1
ATOM 717 N N . MET A 1 90 ? 7.433 12.430 -21.644 1.00 51.25 90 MET A N 1
ATOM 718 C CA . MET A 1 90 ? 8.091 11.290 -22.290 1.00 51.25 90 MET A CA 1
ATOM 719 C C . MET A 1 90 ? 7.752 11.239 -23.775 1.00 51.25 90 MET A C 1
ATOM 721 O O . MET A 1 90 ? 8.646 11.015 -24.569 1.00 51.25 90 MET A O 1
ATOM 725 N N . GLY A 1 91 ? 6.513 11.540 -24.167 1.00 53.72 91 GLY A N 1
ATOM 726 C CA . GLY A 1 91 ? 6.140 11.693 -25.573 1.00 53.72 91 GLY A CA 1
ATOM 727 C C . GLY A 1 91 ? 6.840 12.859 -26.274 1.00 53.72 91 GLY A C 1
ATOM 728 O O . GLY A 1 91 ? 6.908 12.840 -27.483 1.00 53.72 91 GLY A O 1
ATOM 729 N N . LYS A 1 92 ? 7.392 13.840 -25.543 1.00 48.44 92 LYS A N 1
ATOM 730 C CA . LYS A 1 92 ? 8.269 14.897 -26.085 1.00 48.44 92 LYS A CA 1
ATOM 731 C C . LYS A 1 92 ? 9.762 14.555 -26.022 1.00 48.44 92 LYS A C 1
ATOM 733 O O . LYS A 1 92 ? 10.551 15.210 -26.683 1.00 48.44 92 LYS A O 1
ATOM 738 N N . ILE A 1 93 ? 10.152 13.582 -25.196 1.00 45.28 93 ILE A N 1
ATOM 739 C CA . ILE A 1 93 ? 11.520 13.037 -25.137 1.00 45.28 93 ILE A CA 1
ATOM 740 C C . ILE A 1 93 ? 11.704 11.925 -26.185 1.00 45.28 93 ILE A C 1
ATOM 742 O O . ILE A 1 93 ? 12.809 11.735 -26.671 1.00 45.28 93 ILE A O 1
ATOM 746 N N . TYR A 1 94 ? 10.624 11.215 -26.527 1.00 45.72 94 TYR A N 1
ATOM 747 C CA . TYR A 1 94 ? 10.554 10.155 -27.540 1.00 45.72 94 TYR A CA 1
ATOM 748 C C . TYR A 1 94 ? 9.803 10.572 -28.816 1.00 45.72 94 TYR A C 1
ATOM 750 O O . TYR A 1 94 ? 9.627 9.738 -29.700 1.00 45.72 94 TYR A O 1
ATOM 758 N N . ASP A 1 95 ? 9.365 11.831 -28.938 1.00 46.75 95 ASP A N 1
ATOM 759 C CA . ASP A 1 95 ? 9.195 12.437 -30.264 1.00 46.75 95 ASP A CA 1
ATOM 760 C C . ASP A 1 95 ? 10.611 12.697 -30.750 1.00 46.75 95 ASP A C 1
ATOM 762 O O . ASP A 1 95 ? 11.215 13.738 -30.481 1.00 46.75 95 ASP A O 1
ATOM 766 N N . ASP A 1 96 ? 11.218 11.636 -31.269 1.00 48.59 96 ASP A N 1
ATOM 767 C CA . ASP A 1 96 ? 12.579 11.710 -31.725 1.00 48.59 96 ASP A CA 1
ATOM 768 C C . ASP A 1 96 ? 12.563 12.633 -32.940 1.00 48.59 96 ASP A C 1
ATOM 770 O O . ASP A 1 96 ? 12.007 12.299 -33.990 1.00 48.59 96 ASP A O 1
ATOM 774 N N . GLN A 1 97 ? 13.164 13.813 -32.793 1.00 51.84 97 GLN A N 1
ATOM 775 C CA . GLN A 1 97 ? 13.461 14.695 -33.916 1.00 51.84 97 GLN A CA 1
ATOM 776 C C . GLN A 1 97 ? 14.147 13.885 -35.037 1.00 51.84 97 GLN A C 1
ATOM 778 O O . GLN A 1 97 ? 13.934 14.150 -36.211 1.00 51.84 97 GLN A O 1
ATOM 783 N N . PHE A 1 98 ? 14.888 12.826 -34.685 1.00 48.66 98 PHE A N 1
ATOM 784 C CA . PHE A 1 98 ? 15.444 11.854 -35.619 1.00 48.66 98 PHE A CA 1
ATOM 785 C C . PHE A 1 98 ? 14.386 11.013 -36.343 1.00 48.66 98 PHE A C 1
ATOM 787 O O . PHE A 1 98 ? 14.565 10.785 -37.524 1.00 48.66 98 PHE A O 1
ATOM 794 N N . SER A 1 99 ? 13.307 10.531 -35.709 1.00 53.09 99 SER A N 1
ATOM 795 C CA . SER A 1 99 ? 12.260 9.760 -36.412 1.00 53.09 99 SER A CA 1
ATOM 796 C C . SER A 1 99 ? 11.565 10.640 -37.439 1.00 53.09 99 SER A C 1
ATOM 798 O O . SER A 1 99 ? 11.375 10.234 -38.577 1.00 53.09 99 SER A O 1
ATOM 800 N N . THR A 1 100 ? 11.251 11.878 -37.061 1.00 57.81 100 THR A N 1
ATOM 801 C CA . THR A 1 100 ? 10.598 12.839 -37.955 1.00 57.81 100 THR A CA 1
ATOM 802 C C . THR A 1 100 ? 11.533 13.377 -39.040 1.00 57.81 100 THR A C 1
ATOM 804 O O . THR A 1 100 ? 11.087 13.588 -40.167 1.00 57.81 100 THR A O 1
ATOM 807 N N . ASP A 1 101 ? 12.822 13.579 -38.757 1.00 56.94 101 ASP A N 1
ATOM 808 C CA . ASP A 1 101 ? 13.804 14.010 -39.760 1.00 56.94 101 ASP A CA 1
ATOM 809 C C . ASP A 1 101 ? 14.281 12.839 -40.641 1.00 56.94 101 ASP A C 1
ATOM 811 O O . ASP A 1 101 ? 14.448 13.022 -41.845 1.00 56.94 101 ASP A O 1
ATOM 815 N N . ALA A 1 102 ? 14.379 11.617 -40.108 1.00 55.75 102 ALA A N 1
ATOM 816 C CA . ALA A 1 102 ? 14.655 10.409 -40.886 1.00 55.75 102 ALA A CA 1
ATOM 817 C C . ALA A 1 102 ? 13.466 10.013 -41.767 1.00 55.75 102 ALA A C 1
ATOM 819 O O . ALA A 1 102 ? 13.678 9.609 -42.902 1.00 55.75 102 ALA A O 1
ATOM 820 N N . GLU A 1 103 ? 12.222 10.180 -41.314 1.00 61.06 103 GLU A N 1
ATOM 821 C CA . GLU A 1 103 ? 11.040 9.991 -42.166 1.00 61.06 103 GLU A CA 1
ATOM 822 C C . GLU A 1 103 ? 10.969 11.039 -43.287 1.00 61.06 103 GLU A C 1
ATOM 824 O O . GLU A 1 103 ? 10.559 10.719 -44.404 1.00 61.06 103 GLU A O 1
ATOM 829 N N . LYS A 1 104 ? 11.409 12.281 -43.033 1.00 66.19 104 LYS A N 1
ATOM 830 C CA . LYS A 1 104 ? 11.527 13.323 -44.071 1.00 66.19 104 LYS A CA 1
ATOM 831 C C . LYS A 1 104 ? 12.661 13.057 -45.062 1.00 66.19 104 LYS A C 1
ATOM 833 O O . LYS A 1 104 ? 12.499 13.363 -46.240 1.00 66.19 104 LYS A O 1
ATOM 838 N N . GLU A 1 105 ? 13.803 12.551 -44.598 1.00 60.41 105 GLU A N 1
ATOM 839 C CA . GLU A 1 105 ? 15.010 12.367 -45.419 1.00 60.41 105 GLU A CA 1
ATOM 840 C C . GLU A 1 105 ? 15.059 10.993 -46.115 1.00 60.41 105 GLU A C 1
ATOM 842 O O . GLU A 1 105 ? 15.538 10.894 -47.245 1.00 60.41 105 GLU A O 1
ATOM 847 N N . PHE A 1 106 ? 14.520 9.944 -45.486 1.00 58.81 106 PHE A N 1
ATOM 848 C CA . PHE A 1 106 ? 14.575 8.552 -45.955 1.00 58.81 106 PHE A CA 1
ATOM 849 C C . PHE A 1 106 ? 13.198 7.919 -46.231 1.00 58.81 106 PHE A C 1
ATOM 851 O O . PHE A 1 106 ? 13.142 6.820 -46.785 1.00 58.81 106 PHE A O 1
ATOM 858 N N . GLY A 1 107 ? 12.093 8.609 -45.934 1.00 64.00 107 GLY A N 1
ATOM 859 C CA . GLY A 1 107 ? 10.732 8.111 -46.156 1.00 64.00 107 GLY A CA 1
ATOM 860 C C . GLY A 1 107 ? 10.204 7.228 -45.019 1.00 64.00 107 GLY A C 1
ATOM 861 O O . GLY A 1 107 ? 10.851 7.019 -43.997 1.00 64.00 107 GLY A O 1
ATOM 862 N N . THR A 1 108 ? 8.988 6.711 -45.190 1.00 59.56 108 THR A N 1
ATOM 863 C CA . THR A 1 108 ? 8.307 5.851 -44.201 1.00 59.56 108 THR A CA 1
ATOM 864 C C . THR A 1 108 ? 9.051 4.529 -43.967 1.00 59.56 108 THR A C 1
ATOM 866 O O . THR A 1 108 ? 9.790 4.058 -44.831 1.00 59.56 108 THR A O 1
ATOM 869 N N . ALA A 1 109 ? 8.823 3.878 -42.820 1.00 52.72 109 ALA A N 1
ATOM 870 C CA . ALA A 1 109 ? 9.502 2.630 -42.440 1.00 52.72 109 ALA A CA 1
ATOM 871 C C . ALA A 1 109 ? 9.417 1.511 -43.506 1.00 52.72 109 ALA A C 1
ATOM 873 O O . ALA A 1 109 ? 10.366 0.744 -43.675 1.00 52.72 109 ALA A O 1
ATOM 874 N N . GLU A 1 110 ? 8.324 1.451 -44.273 1.00 54.09 110 GLU A N 1
ATOM 875 C CA . GLU A 1 110 ? 8.152 0.510 -45.391 1.00 54.09 110 GLU A CA 1
ATOM 876 C C . GLU A 1 110 ? 9.021 0.853 -46.611 1.00 54.09 110 GLU A C 1
ATOM 878 O O . GLU A 1 110 ? 9.485 -0.047 -47.309 1.00 54.09 110 GLU A O 1
ATOM 883 N N . GLN A 1 111 ? 9.299 2.136 -46.854 1.00 56.72 111 GLN A N 1
ATOM 884 C CA . GLN A 1 111 ? 10.176 2.585 -47.941 1.00 56.72 111 GLN A CA 1
ATOM 885 C C . GLN A 1 111 ? 11.651 2.325 -47.603 1.00 56.72 111 GLN A C 1
ATOM 887 O O . GLN A 1 111 ? 12.412 1.853 -48.452 1.00 56.72 111 GLN A O 1
ATOM 892 N N . VAL A 1 112 ? 12.037 2.538 -46.341 1.00 53.22 112 VAL A N 1
ATOM 893 C CA . VAL A 1 112 ? 13.409 2.345 -45.839 1.00 53.22 112 VAL A CA 1
ATOM 894 C C . VAL A 1 112 ? 13.817 0.869 -45.798 1.00 53.22 112 VAL A C 1
ATOM 896 O O . VAL A 1 112 ? 14.981 0.549 -46.033 1.00 53.22 112 VAL A O 1
ATOM 899 N N . ALA A 1 113 ? 12.867 -0.048 -45.590 1.00 53.06 113 ALA A N 1
ATOM 900 C CA . ALA A 1 113 ? 13.115 -1.493 -45.600 1.00 53.06 113 ALA A CA 1
ATOM 901 C C . ALA A 1 113 ? 13.646 -2.028 -46.949 1.00 53.06 113 ALA A C 1
ATOM 903 O O . ALA A 1 113 ? 14.201 -3.124 -46.999 1.00 53.06 113 ALA A O 1
ATOM 904 N N . SER A 1 114 ? 13.497 -1.253 -48.031 1.00 53.47 114 SER A N 1
ATOM 905 C CA . SER A 1 114 ? 13.977 -1.589 -49.379 1.00 53.47 114 SER A CA 1
ATOM 906 C C . SER A 1 114 ? 15.251 -0.841 -49.809 1.00 53.47 114 SER A C 1
ATOM 908 O O . SER A 1 114 ? 15.752 -1.073 -50.909 1.00 53.47 114 SER A O 1
ATOM 910 N N . ALA A 1 115 ? 15.784 0.049 -48.964 1.00 54.44 115 ALA A N 1
ATOM 911 C CA . ALA A 1 115 ? 16.880 0.957 -49.302 1.00 54.44 115 ALA A CA 1
ATOM 912 C C . ALA A 1 115 ? 18.256 0.480 -48.786 1.00 54.44 115 ALA A C 1
ATOM 914 O O . ALA A 1 115 ? 18.356 -0.258 -47.807 1.00 54.44 115 ALA A O 1
ATOM 915 N N . ASP A 1 116 ? 19.334 0.933 -49.440 1.00 57.22 116 ASP A N 1
ATOM 916 C CA . ASP A 1 116 ? 20.725 0.648 -49.056 1.00 57.22 116 ASP A CA 1
ATOM 917 C C . ASP A 1 116 ? 21.033 1.197 -47.646 1.00 57.22 116 ASP A C 1
ATOM 919 O O . ASP A 1 116 ? 21.092 2.407 -47.403 1.00 57.22 116 ASP A O 1
ATOM 923 N N . THR A 1 117 ? 21.212 0.279 -46.694 1.00 55.03 117 THR A N 1
ATOM 924 C CA . THR A 1 117 ? 21.269 0.544 -45.247 1.00 55.03 117 THR A CA 1
ATOM 925 C C . THR A 1 117 ? 22.592 1.149 -44.774 1.00 55.03 117 THR A C 1
ATOM 927 O O . THR A 1 117 ? 22.702 1.550 -43.609 1.00 55.03 117 THR A O 1
ATOM 930 N N . SER A 1 118 ? 23.587 1.265 -45.661 1.00 61.00 118 SER A N 1
ATOM 931 C CA . SER A 1 118 ? 24.927 1.800 -45.374 1.00 61.00 118 SER A CA 1
ATOM 932 C C . SER A 1 118 ? 24.913 3.261 -44.898 1.00 61.00 118 SER A C 1
ATOM 934 O O . SER A 1 118 ? 25.691 3.664 -44.026 1.00 61.00 118 SER A O 1
ATOM 936 N N . ARG A 1 119 ? 23.978 4.064 -45.417 1.00 56.97 119 ARG A N 1
ATOM 937 C CA . ARG A 1 119 ? 23.847 5.490 -45.083 1.00 56.97 119 ARG A CA 1
ATOM 938 C C . ARG A 1 119 ? 23.150 5.704 -43.736 1.00 56.97 119 ARG A C 1
ATOM 940 O O . ARG A 1 119 ? 23.632 6.495 -42.926 1.00 56.97 119 ARG A O 1
ATOM 947 N N . LEU A 1 120 ? 22.115 4.912 -43.449 1.00 57.62 120 LEU A N 1
ATOM 948 C CA . LEU A 1 120 ? 21.447 4.847 -42.143 1.00 57.62 120 LEU A CA 1
ATOM 949 C C . LEU A 1 120 ? 22.420 4.431 -41.034 1.00 57.62 120 LEU A C 1
ATOM 951 O O . LEU A 1 120 ? 22.483 5.074 -39.987 1.00 57.62 120 LEU A O 1
ATOM 955 N N . THR A 1 121 ? 23.254 3.418 -41.288 1.00 53.50 121 THR A N 1
ATOM 956 C CA . THR A 1 121 ? 24.285 2.996 -40.326 1.00 53.50 121 THR A CA 1
ATOM 957 C C . THR A 1 121 ? 25.321 4.088 -40.071 1.00 53.50 121 THR A C 1
ATOM 959 O O . THR A 1 121 ? 25.755 4.241 -38.932 1.00 53.50 121 THR A O 1
ATOM 962 N N . SER A 1 122 ? 25.705 4.876 -41.081 1.00 51.91 122 SER A N 1
ATOM 963 C CA . SER A 1 122 ? 26.638 5.996 -40.889 1.00 51.91 122 SER A CA 1
ATOM 964 C C . SER A 1 122 ? 26.042 7.133 -40.051 1.00 51.91 122 SER A C 1
ATOM 966 O O . SER A 1 122 ? 26.734 7.665 -39.188 1.00 51.91 122 SER A O 1
ATOM 968 N N . PHE A 1 123 ? 24.753 7.430 -40.236 1.00 54.56 123 PHE A N 1
ATOM 969 C CA . PHE A 1 123 ? 24.024 8.476 -39.518 1.00 54.56 123 PHE A CA 1
ATOM 970 C C . PHE A 1 123 ? 23.868 8.150 -38.022 1.00 54.56 123 PHE A C 1
ATOM 972 O O . PHE A 1 123 ? 24.133 8.997 -37.171 1.00 54.56 123 PHE A O 1
ATOM 979 N N . TYR A 1 124 ? 23.570 6.888 -37.684 1.00 51.06 124 TYR A N 1
ATOM 980 C CA . TYR A 1 124 ? 23.589 6.414 -36.292 1.00 51.06 124 TYR A CA 1
ATOM 981 C C . TYR A 1 124 ? 25.000 6.409 -35.674 1.00 51.06 124 TYR A C 1
ATOM 983 O O . TYR A 1 124 ? 25.144 6.560 -34.461 1.00 51.06 124 TYR A O 1
ATOM 991 N N . ARG A 1 125 ? 26.055 6.249 -36.487 1.00 43.94 125 ARG A N 1
ATOM 992 C CA . ARG A 1 125 ? 27.450 6.132 -36.023 1.00 43.94 125 ARG A CA 1
ATOM 993 C C . ARG A 1 125 ? 28.110 7.477 -35.708 1.00 43.94 125 ARG A C 1
ATOM 995 O O . ARG A 1 125 ? 29.003 7.508 -34.867 1.00 43.94 125 ARG A O 1
ATOM 1002 N N . THR A 1 126 ? 27.695 8.574 -36.344 1.00 44.47 126 THR A N 1
ATOM 1003 C CA . THR A 1 126 ? 28.218 9.934 -36.084 1.00 44.47 126 THR A CA 1
ATOM 1004 C C . THR A 1 126 ? 27.547 10.658 -34.915 1.00 44.47 126 THR A C 1
ATOM 1006 O O . THR A 1 126 ? 28.007 11.733 -34.544 1.00 44.47 126 THR A O 1
ATOM 1009 N N . GLY A 1 127 ? 26.529 10.060 -34.282 1.00 44.09 127 GLY A N 1
ATOM 1010 C CA . GLY A 1 127 ? 26.140 10.363 -32.901 1.00 44.09 127 GLY A CA 1
ATOM 1011 C C . GLY A 1 127 ? 25.836 11.831 -32.590 1.00 44.09 127 GLY A C 1
ATOM 1012 O O . GLY A 1 127 ? 26.222 12.314 -31.529 1.00 44.09 127 GLY A O 1
ATOM 1013 N N . ASN A 1 128 ? 25.133 12.546 -33.470 1.00 40.72 128 ASN A N 1
ATOM 1014 C CA . ASN A 1 128 ? 24.719 13.927 -33.208 1.00 40.72 128 ASN A CA 1
ATOM 1015 C C . ASN A 1 128 ? 23.381 13.972 -32.439 1.00 40.72 128 ASN A C 1
ATOM 1017 O O . ASN A 1 128 ? 22.404 14.578 -32.870 1.00 40.72 128 ASN A O 1
ATOM 1021 N N . PHE A 1 129 ? 23.328 13.302 -31.284 1.00 43.16 129 PHE A N 1
ATOM 1022 C CA . PHE A 1 129 ? 22.184 13.349 -30.372 1.00 43.16 129 PHE A CA 1
ATOM 1023 C C . PHE A 1 129 ? 22.268 14.619 -29.522 1.00 43.16 129 PHE A C 1
ATOM 1025 O O . PHE A 1 129 ? 22.749 14.600 -28.387 1.00 43.16 129 PHE A O 1
ATOM 1032 N N . ASN A 1 130 ? 21.817 15.751 -30.064 1.00 40.38 130 ASN A N 1
ATOM 1033 C CA . ASN A 1 130 ? 21.720 16.994 -29.302 1.00 40.38 130 ASN A CA 1
ATOM 1034 C C . ASN A 1 130 ? 20.500 16.959 -28.363 1.00 40.38 130 ASN A C 1
ATOM 1036 O O . ASN A 1 130 ? 19.521 17.680 -28.542 1.00 40.38 130 ASN A O 1
ATOM 1040 N N . MET A 1 131 ? 20.548 16.088 -27.356 1.00 42.72 131 MET A N 1
ATOM 1041 C CA . MET A 1 131 ? 19.488 15.937 -26.363 1.00 42.72 131 MET A CA 1
ATOM 1042 C C . MET A 1 131 ? 19.656 16.997 -25.263 1.00 42.72 131 MET A C 1
ATOM 1044 O O . MET A 1 131 ? 20.075 16.721 -24.138 1.00 42.72 131 MET A O 1
ATOM 1048 N N . SER A 1 132 ? 19.365 18.254 -25.599 1.00 42.78 132 SER A N 1
ATOM 1049 C CA . SER A 1 132 ? 19.368 19.352 -24.628 1.00 42.78 132 SER A CA 1
ATOM 1050 C C . SER A 1 132 ? 18.072 19.342 -23.809 1.00 42.78 132 SER A C 1
ATOM 1052 O O . SER A 1 132 ? 17.061 19.925 -24.191 1.00 42.78 132 SER A O 1
ATOM 1054 N N . ILE A 1 133 ? 18.103 18.669 -22.655 1.00 48.03 133 ILE A N 1
ATOM 1055 C CA . ILE A 1 133 ? 17.017 18.686 -21.663 1.00 48.03 133 ILE A CA 1
ATOM 1056 C C . ILE A 1 133 ? 16.990 20.073 -20.996 1.00 48.03 133 ILE A C 1
ATOM 1058 O O . ILE A 1 133 ? 17.895 20.417 -20.233 1.00 48.03 133 ILE A O 1
ATOM 1062 N N . ASP A 1 134 ? 15.955 20.874 -21.267 1.00 51.50 134 ASP A N 1
ATOM 1063 C CA . ASP A 1 134 ? 15.776 22.199 -20.656 1.00 51.50 134 ASP A CA 1
ATOM 1064 C C . ASP A 1 134 ? 15.740 22.125 -19.108 1.00 51.50 134 ASP A C 1
ATOM 1066 O O . ASP A 1 134 ? 15.340 21.125 -18.512 1.00 51.50 134 ASP A O 1
ATOM 1070 N N . LYS A 1 135 ? 16.142 23.200 -18.420 1.00 44.94 135 LYS A N 1
ATOM 1071 C CA . LYS A 1 135 ? 16.218 23.281 -16.945 1.00 44.94 135 LYS A CA 1
ATOM 1072 C C . LYS A 1 135 ? 14.870 23.010 -16.247 1.00 44.94 135 LYS A C 1
ATOM 1074 O O . LYS A 1 135 ? 14.845 22.435 -15.158 1.00 44.94 135 LYS A O 1
ATOM 1079 N N . LYS A 1 136 ? 13.753 23.410 -16.863 1.00 50.75 136 LYS A N 1
ATOM 1080 C CA . LYS A 1 136 ? 12.375 23.198 -16.389 1.00 50.75 136 LYS A CA 1
ATOM 1081 C C . LYS A 1 136 ? 11.970 21.729 -16.550 1.00 50.75 136 LYS A C 1
ATOM 1083 O O . LYS A 1 136 ? 11.442 21.131 -15.616 1.00 50.75 136 LYS A O 1
ATOM 1088 N N . THR A 1 137 ? 12.329 21.140 -17.687 1.00 53.38 137 THR A N 1
ATOM 1089 C CA . THR A 1 137 ? 12.229 19.712 -18.014 1.00 53.38 137 THR A CA 1
ATOM 1090 C C . THR A 1 137 ? 13.054 18.869 -17.035 1.00 53.38 137 THR A C 1
ATOM 1092 O O . THR A 1 137 ? 12.530 17.922 -16.456 1.00 53.38 137 THR A O 1
ATOM 1095 N N . LYS A 1 138 ? 14.280 19.277 -16.694 1.00 55.22 138 LYS A N 1
ATOM 1096 C CA . LYS A 1 138 ? 15.126 18.594 -15.701 1.00 55.22 138 LYS A CA 1
ATOM 1097 C C . LYS A 1 138 ? 14.514 18.577 -14.293 1.00 55.22 138 LYS A C 1
ATOM 1099 O O . LYS A 1 138 ? 14.519 17.534 -13.655 1.00 55.22 138 LYS A O 1
ATOM 1104 N N . LYS A 1 139 ? 13.923 19.688 -13.837 1.00 51.12 139 LYS A N 1
ATOM 1105 C CA . LYS A 1 139 ? 13.282 19.785 -12.510 1.00 51.12 139 LYS A CA 1
ATOM 1106 C C . LYS A 1 139 ? 12.015 18.929 -12.405 1.00 51.12 139 LYS A C 1
ATOM 1108 O O . LYS A 1 139 ? 11.761 18.308 -11.381 1.00 51.12 139 LYS A O 1
ATOM 1113 N N . VAL A 1 140 ? 11.241 18.861 -13.484 1.00 52.00 140 VAL A N 1
ATOM 1114 C CA . VAL A 1 140 ? 10.074 17.978 -13.599 1.00 52.00 140 VAL A CA 1
ATOM 1115 C C . VAL A 1 140 ? 10.513 16.504 -13.635 1.00 52.00 140 VAL A C 1
ATOM 1117 O O . VAL A 1 140 ? 9.957 15.683 -12.914 1.00 52.00 140 VAL A O 1
ATOM 1120 N N . LEU A 1 141 ? 11.576 16.181 -14.380 1.00 54.06 141 LEU A N 1
ATOM 1121 C CA . LEU A 1 141 ? 12.227 14.865 -14.374 1.00 54.06 141 LEU A CA 1
ATOM 1122 C C . LEU A 1 141 ? 12.782 14.474 -13.007 1.00 54.06 141 LEU A C 1
ATOM 1124 O O . LEU A 1 141 ? 12.716 13.303 -12.673 1.00 54.06 141 LEU A O 1
ATOM 1128 N N . GLU A 1 142 ? 13.334 15.407 -12.234 1.00 55.16 142 GLU A N 1
ATOM 1129 C CA . GLU A 1 142 ? 13.814 15.158 -10.871 1.00 55.16 142 GLU A CA 1
ATO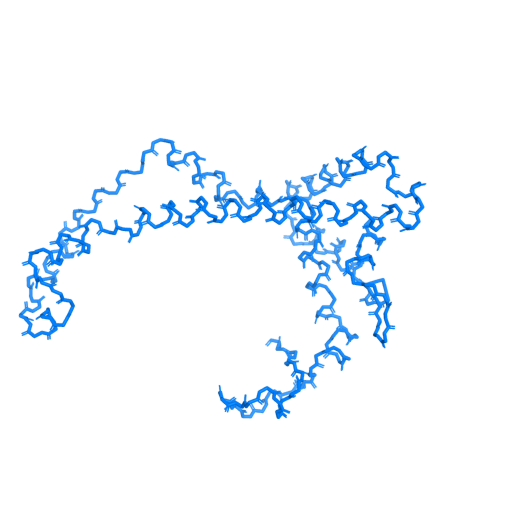M 1130 C C . GLU A 1 142 ? 12.653 14.842 -9.928 1.00 55.16 142 GLU A C 1
ATOM 1132 O O . GLU A 1 142 ? 12.742 13.871 -9.190 1.00 55.16 142 GLU A O 1
ATOM 1137 N N . VAL A 1 143 ? 11.533 15.571 -10.017 1.00 53.78 143 VAL A N 1
ATOM 1138 C CA . VAL A 1 143 ? 10.297 15.242 -9.282 1.00 53.78 143 VAL A CA 1
ATOM 1139 C C . VAL A 1 143 ? 9.745 13.870 -9.698 1.00 53.78 143 VAL A C 1
ATOM 1141 O O . VAL A 1 143 ? 9.268 13.130 -8.846 1.00 53.78 143 VAL A O 1
ATOM 1144 N N . PHE A 1 144 ? 9.849 13.496 -10.978 1.00 52.47 144 PHE A N 1
ATOM 1145 C CA . PHE A 1 144 ? 9.379 12.203 -11.497 1.00 52.47 144 PHE A CA 1
ATOM 1146 C C . PHE A 1 144 ? 10.325 11.022 -11.254 1.00 52.47 144 PHE A C 1
ATOM 1148 O O . PHE A 1 144 ? 9.865 9.895 -11.089 1.00 52.47 144 PHE A O 1
ATOM 1155 N N . ARG A 1 145 ? 11.642 11.252 -11.278 1.00 49.09 145 ARG A N 1
ATOM 1156 C CA . ARG A 1 145 ? 12.672 10.263 -10.930 1.00 49.09 145 ARG A CA 1
ATOM 1157 C C . ARG A 1 145 ? 12.767 10.062 -9.436 1.00 49.09 145 ARG A C 1
ATOM 1159 O O . ARG A 1 145 ? 13.384 9.084 -9.035 1.00 49.09 145 ARG A O 1
ATOM 1166 N N . ASN A 1 146 ? 12.191 10.966 -8.649 1.00 51.72 146 ASN A N 1
ATOM 1167 C CA . ASN A 1 146 ? 12.084 10.795 -7.224 1.00 51.72 146 ASN A CA 1
ATOM 1168 C C . ASN A 1 146 ? 11.085 9.659 -6.933 1.00 51.72 146 ASN A C 1
ATOM 1170 O O . ASN A 1 146 ? 9.879 9.864 -7.103 1.00 51.72 146 ASN A O 1
ATOM 1174 N N . PRO A 1 147 ? 11.536 8.463 -6.504 1.00 48.47 147 PRO A N 1
ATOM 1175 C CA . PRO A 1 147 ? 10.626 7.419 -6.020 1.00 48.47 147 PRO A CA 1
ATOM 1176 C C . PRO A 1 147 ? 9.777 7.970 -4.861 1.00 48.47 147 PRO A C 1
ATOM 1178 O O . PRO A 1 147 ? 8.596 7.647 -4.713 1.00 48.47 147 PRO A O 1
ATOM 1181 N N . ASP A 1 148 ? 10.362 8.933 -4.147 1.00 48.56 148 ASP A N 1
ATOM 1182 C CA . ASP A 1 148 ? 9.810 9.841 -3.159 1.00 48.56 148 ASP A CA 1
ATOM 1183 C C . ASP A 1 148 ? 8.837 10.891 -3.770 1.00 48.56 148 ASP A C 1
ATOM 1185 O O . ASP A 1 148 ? 8.763 12.042 -3.341 1.00 48.56 148 ASP A O 1
ATOM 1189 N N . ALA A 1 149 ? 8.024 10.532 -4.760 1.00 46.22 149 ALA A N 1
ATOM 1190 C CA . ALA A 1 149 ? 6.818 11.284 -5.141 1.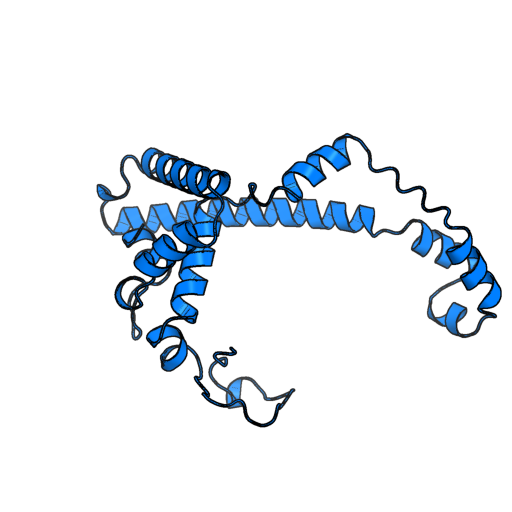00 46.22 149 ALA A CA 1
ATOM 1191 C C . ALA A 1 149 ? 5.535 10.472 -4.917 1.00 46.22 149 ALA A C 1
ATOM 1193 O O . ALA A 1 149 ? 4.436 11.017 -5.025 1.00 46.22 149 ALA A O 1
ATOM 1194 N N . ARG A 1 150 ? 5.651 9.182 -4.563 1.00 55.25 150 ARG A N 1
ATOM 1195 C CA . ARG A 1 150 ? 4.480 8.374 -4.210 1.00 55.25 150 ARG A CA 1
ATOM 1196 C C . ARG A 1 150 ? 3.823 8.949 -2.954 1.00 55.25 150 ARG A C 1
ATOM 1198 O O . ARG A 1 150 ? 4.489 9.230 -1.952 1.00 55.25 150 ARG A O 1
ATOM 1205 N N . ASN A 1 151 ? 2.516 9.171 -3.064 1.00 73.88 151 ASN A N 1
ATOM 1206 C CA . ASN A 1 151 ? 1.643 9.553 -1.964 1.00 73.88 151 ASN A CA 1
ATOM 1207 C C . ASN A 1 151 ? 1.585 8.372 -0.973 1.00 73.88 151 ASN A C 1
ATOM 1209 O O . ASN A 1 151 ? 1.478 7.227 -1.418 1.00 73.88 151 ASN A O 1
ATOM 1213 N N . PHE A 1 152 ? 1.673 8.642 0.337 1.00 85.00 152 PHE A N 1
ATOM 1214 C CA . PHE A 1 152 ? 1.613 7.636 1.409 1.00 85.00 152 PHE A CA 1
ATOM 1215 C C . PHE A 1 152 ? 0.505 6.613 1.161 1.00 85.00 152 PHE A C 1
ATOM 1217 O O . PHE A 1 152 ? 0.754 5.410 1.189 1.00 85.00 152 PHE A O 1
ATOM 1224 N N . PHE A 1 153 ? -0.690 7.089 0.804 1.00 87.44 153 PHE A N 1
ATOM 1225 C CA . PHE A 1 153 ? -1.835 6.220 0.576 1.00 87.44 153 PHE A CA 1
ATOM 1226 C C . PHE A 1 153 ? -1.629 5.234 -0.585 1.00 87.44 153 PHE A C 1
ATOM 1228 O O . PHE A 1 153 ? -2.036 4.078 -0.492 1.00 87.44 153 PHE A O 1
ATOM 1235 N N . MET A 1 154 ? -0.965 5.651 -1.669 1.00 86.12 154 MET A N 1
ATOM 1236 C CA . MET A 1 154 ? -0.692 4.765 -2.808 1.00 86.12 154 MET A CA 1
ATOM 1237 C C . MET A 1 154 ? 0.333 3.696 -2.446 1.00 86.12 154 MET A C 1
ATOM 1239 O O . MET A 1 154 ? 0.119 2.537 -2.784 1.00 86.12 154 MET A O 1
ATOM 1243 N N . THR A 1 155 ? 1.391 4.060 -1.716 1.00 87.31 155 THR A N 1
ATOM 1244 C CA . THR A 1 155 ? 2.374 3.095 -1.199 1.00 87.31 155 THR A CA 1
ATOM 1245 C C . THR A 1 155 ? 1.698 2.082 -0.282 1.00 87.31 155 THR A C 1
ATOM 1247 O O . THR A 1 155 ? 1.844 0.878 -0.453 1.00 87.31 155 THR A O 1
ATOM 1250 N N . THR A 1 156 ? 0.886 2.568 0.652 1.00 90.56 156 THR A N 1
ATOM 1251 C CA . THR A 1 156 ? 0.107 1.744 1.571 1.00 90.56 156 THR A CA 1
ATOM 1252 C C . THR A 1 156 ? -0.824 0.779 0.837 1.00 90.56 156 THR A C 1
ATOM 1254 O O . THR A 1 156 ? -0.892 -0.406 1.169 1.00 90.56 156 THR A O 1
ATOM 1257 N N . LYS A 1 157 ? -1.524 1.264 -0.191 1.00 90.31 157 LYS A N 1
ATOM 1258 C CA . LYS A 1 157 ? -2.422 0.458 -1.019 1.00 90.31 157 LYS A CA 1
ATOM 1259 C C . LYS A 1 157 ? -1.671 -0.595 -1.825 1.00 90.31 157 LYS A C 1
ATOM 1261 O O . LYS A 1 157 ? -2.104 -1.741 -1.857 1.00 90.31 157 LYS A O 1
ATOM 1266 N N . GLU A 1 158 ? -0.556 -0.223 -2.440 1.00 90.44 158 GLU A N 1
ATOM 1267 C CA . GLU A 1 158 ? 0.317 -1.135 -3.181 1.00 90.44 158 GLU A CA 1
ATOM 1268 C C . GLU A 1 158 ? 0.848 -2.245 -2.271 1.00 90.44 158 GLU A C 1
ATOM 1270 O O . GLU A 1 158 ? 0.683 -3.417 -2.592 1.00 90.44 158 GLU A O 1
ATOM 1275 N N . LEU A 1 159 ? 1.386 -1.902 -1.097 1.00 91.25 159 LEU A N 1
ATOM 1276 C CA . LEU A 1 159 ? 1.873 -2.890 -0.133 1.00 91.25 159 LEU A CA 1
ATOM 1277 C C . LEU A 1 159 ? 0.747 -3.778 0.412 1.00 91.25 159 LEU A C 1
ATOM 1279 O O . LEU A 1 159 ? 0.963 -4.968 0.619 1.00 91.25 159 LEU A O 1
ATOM 1283 N N . THR A 1 160 ? -0.456 -3.228 0.603 1.00 92.69 160 THR A N 1
ATOM 1284 C CA . THR A 1 160 ? -1.628 -4.003 1.044 1.00 92.69 160 THR A CA 1
ATOM 1285 C C . THR A 1 160 ? -2.030 -5.041 0.000 1.00 92.69 160 THR A C 1
ATOM 1287 O O . THR A 1 160 ? -2.253 -6.202 0.332 1.00 92.69 160 THR A O 1
ATOM 1290 N N . VAL A 1 161 ? -2.105 -4.629 -1.267 1.00 91.44 161 VAL A N 1
ATOM 1291 C CA . VAL A 1 161 ? -2.446 -5.512 -2.388 1.00 91.44 161 VAL A CA 1
ATOM 1292 C C . VAL A 1 161 ? -1.367 -6.574 -2.569 1.00 91.44 161 VAL A C 1
ATOM 1294 O O . VAL A 1 161 ? -1.685 -7.760 -2.583 1.00 91.44 161 VAL A O 1
ATOM 1297 N N . SER A 1 162 ? -0.099 -6.171 -2.630 1.00 88.88 162 SER A N 1
ATOM 1298 C CA . SER A 1 162 ? 1.024 -7.098 -2.776 1.00 88.88 162 SER A CA 1
ATOM 1299 C C . SER A 1 162 ? 1.088 -8.093 -1.621 1.00 88.88 162 SER A C 1
ATOM 1301 O O . SER A 1 162 ? 1.149 -9.289 -1.872 1.00 88.88 162 SER A O 1
ATOM 1303 N N . GLY A 1 163 ? 0.991 -7.628 -0.371 1.00 89.25 163 GLY A N 1
ATOM 1304 C CA . GLY A 1 163 ? 1.014 -8.494 0.810 1.00 89.25 163 GLY A CA 1
ATOM 1305 C C . GLY A 1 163 ? -0.157 -9.470 0.874 1.00 89.25 163 GLY A C 1
ATOM 1306 O O . GLY A 1 163 ? -0.003 -10.598 1.327 1.00 89.25 163 GLY A O 1
ATOM 1307 N N . PHE A 1 164 ? -1.335 -9.065 0.395 1.00 91.19 164 PHE A N 1
ATOM 1308 C CA . PHE A 1 164 ? -2.484 -9.961 0.340 1.00 91.19 164 PHE A CA 1
ATOM 1309 C C . PHE A 1 164 ? -2.306 -11.043 -0.726 1.00 91.19 164 PHE A C 1
ATOM 1311 O O . PHE A 1 164 ? -2.528 -12.216 -0.443 1.00 91.19 164 PHE A O 1
ATOM 1318 N N . PHE A 1 165 ? -1.869 -10.686 -1.934 1.00 87.69 165 PHE A N 1
ATOM 1319 C CA . PHE A 1 165 ? -1.706 -11.659 -3.019 1.00 87.69 165 PHE A CA 1
ATOM 1320 C C . PHE A 1 165 ? -0.478 -12.566 -2.869 1.00 87.69 165 PHE A C 1
ATOM 1322 O O . PHE A 1 165 ? -0.436 -13.616 -3.504 1.00 87.69 165 PHE A O 1
ATOM 1329 N N . THR A 1 166 ? 0.476 -12.219 -2.002 1.00 86.12 166 THR A N 1
ATOM 1330 C CA . THR A 1 166 ? 1.564 -13.120 -1.584 1.00 86.12 166 THR A CA 1
ATOM 1331 C C . THR A 1 166 ? 1.207 -13.981 -0.368 1.00 86.12 166 THR A C 1
ATOM 1333 O O . THR A 1 166 ? 1.952 -14.904 -0.041 1.00 86.12 166 THR A O 1
ATOM 1336 N N . SER A 1 167 ? 0.083 -13.712 0.303 1.00 87.56 167 SER A N 1
ATOM 1337 C CA . SER A 1 167 ? -0.394 -14.517 1.433 1.00 87.56 167 SER A CA 1
ATOM 1338 C C . SER A 1 167 ? -1.058 -15.820 0.973 1.00 87.56 167 SER A C 1
ATOM 1340 O O . SER A 1 167 ? -1.618 -15.895 -0.122 1.00 87.56 167 SER A O 1
ATOM 1342 N N . GLU A 1 168 ? -1.068 -16.836 1.842 1.00 86.00 168 GLU A N 1
ATOM 1343 C CA . GLU A 1 168 ? -1.766 -18.108 1.607 1.00 86.00 168 GLU A CA 1
ATOM 1344 C C . GLU A 1 168 ? -3.240 -17.929 1.184 1.00 86.00 168 GLU A C 1
ATOM 1346 O O . GLU A 1 168 ? -3.612 -18.465 0.134 1.00 86.00 168 GLU A O 1
ATOM 1351 N N . PRO A 1 169 ? -4.099 -17.172 1.904 1.00 84.31 169 PRO A N 1
ATOM 1352 C CA . PRO A 1 169 ? -5.495 -17.010 1.494 1.00 84.31 169 PRO A CA 1
ATOM 1353 C C . PRO A 1 169 ? -5.647 -16.262 0.161 1.00 84.31 169 PRO A C 1
ATOM 1355 O O . PRO A 1 169 ? -6.539 -16.590 -0.624 1.00 84.31 169 PRO A O 1
ATOM 1358 N N . GLY A 1 170 ? -4.771 -15.298 -0.140 1.00 81.88 170 GLY A N 1
ATOM 1359 C CA . GLY A 1 170 ? -4.773 -14.617 -1.437 1.00 81.88 170 GLY A CA 1
ATOM 1360 C C . GLY A 1 170 ? -4.393 -15.552 -2.587 1.00 81.88 170 GLY A C 1
ATOM 1361 O O . GLY A 1 170 ? -5.095 -15.612 -3.597 1.00 81.88 170 GLY A O 1
ATOM 1362 N N . ALA A 1 171 ? -3.329 -16.335 -2.412 1.00 78.31 171 ALA A N 1
ATOM 1363 C CA . ALA A 1 171 ? -2.815 -17.237 -3.438 1.00 78.31 171 ALA A CA 1
ATOM 1364 C C . ALA A 1 171 ? -3.735 -18.440 -3.704 1.00 78.31 171 ALA A C 1
ATOM 1366 O O . ALA A 1 171 ? -3.869 -18.857 -4.848 1.00 78.31 171 ALA A O 1
ATOM 1367 N N . THR A 1 172 ? -4.381 -18.988 -2.672 1.00 78.25 172 THR A N 1
ATOM 1368 C CA . THR A 1 172 ? -5.159 -20.239 -2.780 1.00 78.25 172 THR A CA 1
ATOM 1369 C C . THR A 1 172 ? -6.648 -20.024 -3.028 1.00 78.25 172 THR A C 1
ATOM 1371 O O . THR A 1 172 ? -7.288 -20.831 -3.700 1.00 78.25 172 THR A O 1
ATOM 1374 N N . THR A 1 173 ? -7.226 -18.955 -2.470 1.00 77.62 173 THR A N 1
ATOM 1375 C CA . THR A 1 173 ? -8.679 -18.736 -2.511 1.00 77.62 173 THR A CA 1
ATOM 1376 C C . THR A 1 173 ? -9.064 -17.731 -3.592 1.00 77.62 173 THR A C 1
ATOM 1378 O O . THR A 1 173 ? -10.087 -17.902 -4.266 1.00 77.62 173 THR A O 1
ATOM 1381 N N . VAL A 1 174 ? -8.252 -16.686 -3.792 1.00 77.19 174 VAL A N 1
ATOM 1382 C CA . VAL A 1 174 ? -8.518 -15.642 -4.796 1.00 77.19 174 VAL A CA 1
ATOM 1383 C C . VAL A 1 174 ? -7.869 -15.972 -6.139 1.00 77.19 174 VAL A C 1
ATOM 1385 O O . VAL A 1 174 ? -8.499 -15.765 -7.177 1.00 77.19 174 VAL A O 1
ATOM 1388 N N . LEU A 1 175 ? -6.660 -16.530 -6.127 1.00 76.69 175 LEU A N 1
ATOM 1389 C CA . LEU A 1 175 ? -5.930 -16.957 -7.320 1.00 76.69 175 LEU A CA 1
ATOM 1390 C C . LEU A 1 175 ? -5.991 -18.482 -7.509 1.00 76.69 175 LEU A C 1
ATOM 1392 O O . LEU A 1 175 ? -6.390 -19.222 -6.611 1.00 76.69 175 LEU A O 1
ATOM 1396 N N . GLN A 1 176 ? -5.628 -18.956 -8.701 1.00 68.81 176 GLN A N 1
ATOM 1397 C CA . GLN A 1 176 ? -5.354 -20.374 -8.936 1.00 68.81 176 GLN A CA 1
ATOM 1398 C C . GLN A 1 176 ? -3.916 -20.663 -8.529 1.00 68.81 176 GLN A C 1
ATOM 1400 O O . GLN A 1 176 ? -2.975 -20.238 -9.202 1.00 68.81 176 GLN A O 1
ATOM 1405 N N . TYR A 1 177 ? -3.750 -21.362 -7.410 1.00 69.81 177 TYR A N 1
ATOM 1406 C CA . TYR A 1 177 ? -2.441 -21.812 -6.968 1.00 69.81 177 TYR A CA 1
ATOM 1407 C C . TYR A 1 177 ? -2.068 -23.120 -7.667 1.00 69.81 177 TYR A C 1
ATOM 1409 O O . TYR A 1 177 ? -2.695 -24.154 -7.436 1.00 69.81 177 TYR A O 1
ATOM 1417 N N . GLU A 1 178 ? -1.026 -23.076 -8.491 1.00 67.06 178 GLU A N 1
ATOM 1418 C CA . GLU A 1 178 ? -0.397 -24.257 -9.075 1.00 67.06 178 GLU A CA 1
ATOM 1419 C C . GLU A 1 178 ? 1.055 -24.302 -8.603 1.00 67.06 178 GLU A C 1
ATOM 1421 O O . GLU A 1 178 ? 1.868 -23.461 -8.974 1.00 67.06 178 GLU A O 1
ATOM 1426 N N . ALA A 1 179 ? 1.384 -25.265 -7.740 1.00 68.94 179 ALA A N 1
ATOM 1427 C CA . ALA A 1 179 ? 2.711 -25.341 -7.125 1.00 68.94 179 ALA A CA 1
ATOM 1428 C C . ALA A 1 179 ? 3.839 -25.613 -8.141 1.00 68.94 179 ALA A C 1
ATOM 1430 O O . ALA A 1 179 ? 5.003 -25.335 -7.858 1.00 68.94 179 ALA A O 1
ATOM 1431 N N . VAL A 1 180 ? 3.507 -26.174 -9.309 1.00 73.44 180 VAL A N 1
ATOM 1432 C CA . VAL A 1 180 ? 4.440 -26.445 -10.407 1.00 73.44 180 VAL A CA 1
ATOM 1433 C C . VAL A 1 180 ? 3.768 -26.017 -11.712 1.00 73.44 180 VAL A C 1
ATOM 1435 O O . VAL A 1 180 ? 2.800 -26.669 -12.101 1.00 73.44 180 VAL A O 1
ATOM 1438 N N . PRO A 1 181 ? 4.246 -24.960 -12.393 1.00 70.81 181 PRO A N 1
ATOM 1439 C CA . PRO A 1 181 ? 3.599 -24.479 -13.607 1.00 70.81 181 PRO A CA 1
ATOM 1440 C C . PRO A 1 181 ? 3.682 -25.536 -14.714 1.00 70.81 181 PRO A C 1
ATOM 1442 O O . PRO A 1 181 ? 4.765 -26.027 -15.048 1.00 70.81 181 PRO A O 1
ATOM 1445 N N . GLY A 1 182 ? 2.520 -25.895 -15.263 1.00 71.12 182 GLY A N 1
ATOM 1446 C CA . GLY A 1 182 ? 2.393 -26.799 -16.402 1.00 71.12 182 GLY A CA 1
ATOM 1447 C C . GLY A 1 182 ? 2.804 -26.164 -17.738 1.00 71.12 182 GLY A C 1
ATOM 1448 O O . GLY A 1 182 ? 3.486 -25.140 -17.805 1.00 71.12 182 GLY A O 1
ATOM 1449 N N . ALA A 1 183 ? 2.389 -26.784 -18.846 1.00 74.56 183 ALA A N 1
ATOM 1450 C CA . ALA A 1 183 ? 2.652 -26.249 -20.180 1.00 74.56 183 ALA A CA 1
ATOM 1451 C C . ALA A 1 183 ? 1.986 -24.872 -20.373 1.00 74.56 183 ALA A C 1
ATOM 1453 O O . ALA A 1 183 ? 0.814 -24.682 -20.053 1.00 74.56 183 ALA A O 1
ATOM 1454 N N . PHE A 1 184 ? 2.726 -23.910 -20.933 1.00 76.38 184 PHE A N 1
ATOM 1455 C CA . PHE A 1 184 ? 2.188 -22.580 -21.209 1.00 76.38 184 PHE A CA 1
ATOM 1456 C C . PHE A 1 184 ? 1.198 -22.616 -22.381 1.00 76.38 184 PHE A C 1
ATOM 1458 O O . PHE A 1 184 ? 1.562 -22.942 -23.513 1.00 76.38 184 PHE A O 1
ATOM 1465 N N . HIS A 1 185 ? -0.041 -22.205 -22.118 1.00 73.38 185 HIS A N 1
ATOM 1466 C CA . HIS A 1 185 ? -1.088 -22.051 -23.124 1.00 73.38 185 HIS A CA 1
ATOM 1467 C C . HIS A 1 185 ? -1.420 -20.564 -23.300 1.00 73.38 185 HIS A C 1
ATOM 1469 O O . HIS A 1 185 ? -2.148 -19.977 -22.506 1.00 73.38 185 HIS A O 1
ATOM 1475 N N . GLY A 1 186 ? -0.867 -19.938 -24.344 1.00 72.94 186 GLY A N 1
ATOM 1476 C CA . GLY A 1 186 ? -0.889 -18.476 -24.507 1.00 72.94 186 GLY A CA 1
ATOM 1477 C C . GLY A 1 186 ? -2.241 -17.840 -24.850 1.00 72.94 186 GLY A C 1
ATOM 1478 O O . GLY A 1 186 ? -2.364 -16.624 -24.735 1.00 72.94 186 GLY A O 1
ATOM 1479 N N . CYS A 1 187 ? -3.247 -18.625 -25.255 1.00 74.44 187 CYS A N 1
ATOM 1480 C CA . CYS A 1 187 ? -4.538 -18.110 -25.728 1.00 74.44 187 CYS A CA 1
ATOM 1481 C C . CYS A 1 187 ? -5.710 -19.006 -25.293 1.00 74.44 187 CYS A C 1
ATOM 1483 O O . CYS A 1 187 ? -6.301 -19.693 -26.125 1.00 74.44 187 CYS A O 1
ATOM 1485 N N . LEU A 1 188 ? -6.050 -18.999 -24.002 1.00 75.94 188 LEU A N 1
ATOM 1486 C CA . LEU A 1 188 ? -7.289 -19.601 -23.496 1.00 75.94 188 LEU A CA 1
ATOM 1487 C C . LEU A 1 188 ? -8.336 -18.505 -23.242 1.00 75.94 188 LEU A C 1
ATOM 1489 O O . LEU A 1 188 ? -7.996 -17.467 -22.664 1.00 75.94 188 LEU A O 1
ATOM 1493 N N . PRO A 1 189 ? -9.601 -18.685 -23.663 1.00 77.94 189 PRO A N 1
ATOM 1494 C CA . PRO A 1 189 ? -10.652 -17.730 -23.343 1.00 77.94 189 PRO A CA 1
ATOM 1495 C C . PRO A 1 189 ? -10.885 -17.698 -21.825 1.00 77.94 189 PRO A C 1
ATOM 1497 O O . PRO A 1 189 ? -10.902 -18.731 -21.159 1.00 77.94 189 PRO A O 1
ATOM 1500 N N . LEU A 1 190 ? -11.094 -16.500 -21.265 1.00 72.75 190 LEU A N 1
ATOM 1501 C CA . LEU A 1 190 ? -11.217 -16.291 -19.813 1.00 72.75 190 LEU A CA 1
ATOM 1502 C C . LEU A 1 190 ? -12.314 -17.157 -19.165 1.00 72.75 190 LEU A C 1
ATOM 1504 O O . LEU A 1 190 ? -12.188 -17.548 -18.008 1.00 72.75 190 LEU A O 1
ATOM 1508 N N . SER A 1 191 ? -13.362 -17.495 -19.920 1.00 77.81 191 SER A N 1
ATOM 1509 C CA . SER A 1 191 ? -14.436 -18.393 -19.488 1.00 77.81 191 SER A CA 1
ATOM 1510 C C . SER A 1 191 ? -13.969 -19.814 -19.163 1.00 77.81 191 SER A C 1
ATOM 1512 O O . SER A 1 191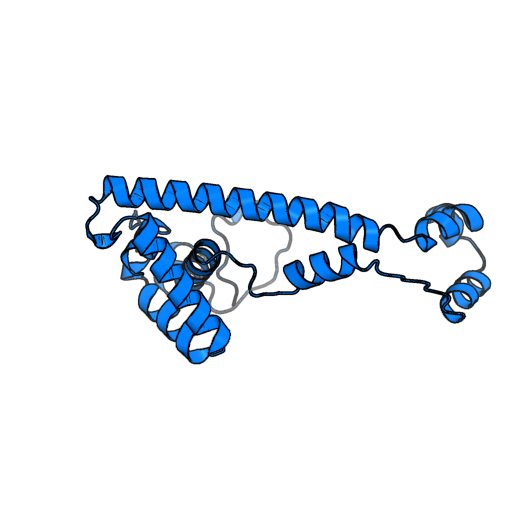 ? -14.605 -20.474 -18.350 1.00 77.81 191 SER A O 1
ATOM 1514 N N . GLU A 1 192 ? -12.889 -20.290 -19.787 1.00 77.38 192 GLU A N 1
ATOM 1515 C CA . GLU A 1 192 ? -12.334 -21.633 -19.566 1.00 77.38 192 GLU A CA 1
ATOM 1516 C C . GLU A 1 192 ? -11.337 -21.664 -18.402 1.00 77.38 192 GLU A C 1
ATOM 1518 O O . GLU A 1 192 ? -11.229 -22.670 -17.708 1.00 77.38 192 GLU A O 1
ATOM 1523 N N . VAL A 1 193 ? -10.634 -20.554 -18.162 1.00 72.44 193 VAL A N 1
ATOM 1524 C CA . VAL A 1 193 ? -9.613 -20.441 -17.107 1.00 72.44 193 VAL A CA 1
ATOM 1525 C C . VAL A 1 193 ? -10.244 -20.064 -15.763 1.00 72.44 193 VAL A C 1
ATOM 1527 O O . VAL A 1 193 ? -9.828 -20.538 -14.708 1.00 72.44 193 VAL A O 1
ATOM 1530 N N . GLY A 1 194 ? -11.288 -19.232 -15.776 1.00 78.88 194 GLY A N 1
ATOM 1531 C CA . GLY A 1 194 ? -11.956 -18.749 -14.571 1.00 78.88 194 GLY A CA 1
ATOM 1532 C C . GLY A 1 194 ? -11.143 -17.675 -13.845 1.00 78.88 194 GLY A C 1
ATOM 1533 O O . GLY A 1 194 ? -11.317 -16.486 -14.106 1.00 78.88 194 GLY A O 1
ATOM 1534 N N . LYS A 1 195 ? -10.288 -18.081 -12.901 1.00 75.25 195 LYS A N 1
ATOM 1535 C CA . LYS A 1 195 ? -9.491 -17.177 -12.047 1.00 75.25 195 LYS A CA 1
ATOM 1536 C C . LYS A 1 195 ? -8.068 -17.017 -12.595 1.00 75.25 195 LYS A C 1
ATOM 1538 O O . LYS A 1 195 ? -7.565 -17.886 -13.293 1.00 75.25 195 LYS A O 1
ATOM 1543 N N . THR A 1 196 ? -7.406 -15.912 -12.262 1.00 71.06 196 THR A N 1
ATOM 1544 C CA . THR A 1 196 ? -5.993 -15.682 -12.608 1.00 71.06 196 THR A CA 1
ATOM 1545 C C . THR A 1 196 ? -5.055 -16.556 -11.772 1.00 71.06 196 THR A C 1
ATOM 1547 O O . THR A 1 196 ? -5.353 -16.850 -10.614 1.00 71.06 196 THR A O 1
ATOM 1550 N N . TRP A 1 197 ? -3.908 -16.939 -12.335 1.00 70.50 197 TRP A N 1
ATOM 1551 C CA . TRP A 1 197 ? -2.898 -17.767 -11.666 1.00 70.50 197 TRP A CA 1
ATOM 1552 C C . TRP A 1 197 ? -2.094 -16.984 -10.625 1.00 70.50 197 TRP A C 1
ATOM 1554 O O . TRP A 1 197 ? -1.771 -15.813 -10.829 1.00 70.50 197 TRP A O 1
ATOM 1564 N N . ALA A 1 198 ? -1.728 -17.649 -9.531 1.00 69.88 198 ALA A N 1
ATOM 1565 C CA . ALA A 1 198 ? -0.704 -17.171 -8.611 1.00 69.88 198 ALA A CA 1
ATOM 1566 C C . ALA A 1 198 ? 0.671 -17.465 -9.223 1.00 69.88 198 ALA A C 1
ATOM 1568 O O . ALA A 1 198 ? 1.243 -18.526 -8.999 1.00 69.88 198 ALA A O 1
ATOM 1569 N N . THR A 1 199 ? 1.181 -16.564 -10.062 1.00 57.06 199 THR A N 1
ATOM 1570 C CA . THR A 1 199 ? 2.529 -16.716 -10.624 1.00 57.06 199 THR A CA 1
ATOM 1571 C C . THR A 1 199 ? 3.568 -16.319 -9.579 1.00 57.06 199 THR A C 1
ATOM 1573 O O . THR A 1 199 ? 3.568 -15.170 -9.131 1.00 57.06 199 THR A O 1
ATOM 1576 N N . SER A 1 200 ? 4.441 -17.255 -9.209 1.00 46.16 200 SER A N 1
ATOM 1577 C CA . SER A 1 200 ? 5.734 -16.982 -8.567 1.00 46.16 200 SER A CA 1
ATOM 1578 C C . SER A 1 200 ? 6.769 -16.514 -9.581 1.00 46.16 200 SER A C 1
ATOM 1580 O O . SER A 1 200 ? 6.788 -17.126 -10.675 1.00 46.16 200 SER A O 1
#

pLDDT: mean 73.86, std 16.85, range [40.38, 93.94]

Secondary structure (DSSP, 8-state):
-HHHHHHHS--SSS--TTTTTHHHHHHHHHHHHS-HHHHHHHHHHHHHHHHHTTSGGGS-HHHHHHHHHHHHHHHHHHHHHHHHHHHHHHHHHSS-HHHHHHHHHH--HHHHTTS-THHHHHHHHS--------HHHHHHHHHHH-GGGS-HHHHHHHHHHHHHHTSHHIIIIISB--SS-----S---HHHH-SPB---

Radius of gyration: 24.19 Å; chains: 1; bounding box: 47×50×66 Å

Sequence (200 aa):
MSEVAQIIIPKTDTAGAKEAGVPGFIDQILRECYKEKDQQRYLEGLKAFDEEANSFMDLNPAEQVEFVKKINKEAVEQWRALEGIKKKFMGKIYDDQFSTDAEKEFGTAEQVASADTSRLTSFYRTGNFNMSIDKKTKKVLEVFRNPDARNFFMTTKELTVSGFFTSEPGATTVLQYEAVPGAFHGCLPLSEVGKTWATS

Foldseek 3Di:
DLLLLCLLFPDDVFDGLVRLVLVVLVVCCLVPVDDPVVNVLLVVLVVVLCVVCVHLVPDDPVSNNVSSVVVVVVLVVVVVVLVVVVCVLVVVLPVPPCVVVCCVVQNDPVSNVPDDCPVVVVVVVVPPPPSDQDPVNVVSVVCVVPPVVRRSSNVVSVSSVVSNCPGPRNQVVQAPEDPDDDDDDPDDDCVVVVHHHSDD

=== Feature glossary ===
Legend for the data blocks above and below:

— What the protein is —

The amino-acid sequence is the protein's primary structure: the linear order of residues from the N-terminus to the C-terminus, written in one-letter code. Everything else here — the 3D coordinates, the secondary structure, the domain annotations — is ultimately a consequence of this string.

Database cross-references. InterPro integrates a dozen domain/family signature databases into unified entries with residue-range hits. GO terms attach function/process/location labels with evidence codes. CATH codes position the fold in a four-level structural taxonomy. Organism is the NCBI-taxonomy species name.

— Where its atoms are —

The mmCIF block holds the 3D Cartesian coordinates of each backbone atom (N, Cα, C, O) in ångströms. mmCIF is the PDB's canonical archive format — a tagged-loop text representation of the atomic model.

The six renders are orthographic views along the three Cartesian axes in both directions. Representation (cartoon, sticks, or surface) and color scheme (sequence-rainbow or by-chain) vary across proteins so the training set covers all the common visualization conventions.

— Local backbone conformation —

Secondary structure is the local, repeating backbone conformation. DSSP classifies it into eight states by reading the hydrogen-bond network: three helix types (H, G, I), two β types (E, B), two non-regular types (T, S), and unstructured coil (-).

SS3 is a coarse helix/strand/coil call (letters a/b/c) made by the P-SEA algorithm from inter-Cα distances and dihedrals. It is less detailed than DSSP but needs only Cα positions.

Backbone dihedral angles. Every residue except chain termini has a φ (preceding-C → N → Cα → C) and a ψ (N → Cα → C → next-N). They are reported in degrees following the IUPAC sign convention. Secondary structure is essentially a statement about which (φ, ψ) basin each residue occupies.

— Global shape and packing —

The geometric summary reports three shape descriptors. Rg (radius of gyration) measures how spread out the Cα atoms are about their centre of mass; compact globular proteins have small Rg, elongated or unfolded ones large. Cα contacts (<8 Å, |i−j|>4) count l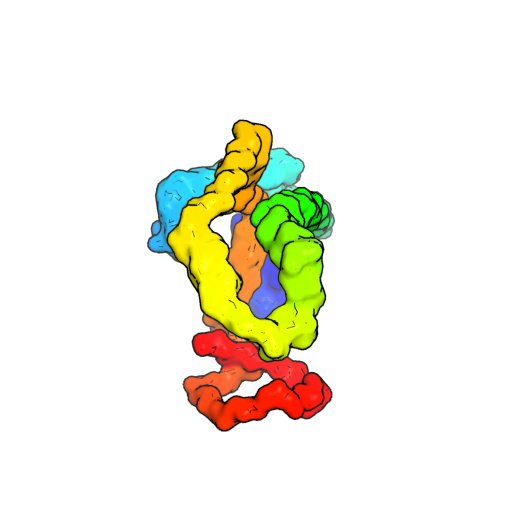ong-range residue pairs in spatial proximity — high for tightly packed folds, near zero for rods or random coil. The bounding-box extents give the protein's footprint along x, y, z in Å.

Solvent accessibility: the surface area of each residue that a 1.4 Å water probe can touch, in Å². When only backbone atoms are present the absolute values are lower than full-atom SASA (side chains contribute most of the area) and are flagged as backbone-only.

Plot images: a contact map (which residues are close in 3D, as an N×N binary image), a Ramachandran scatter (backbone torsion angles, revealing secondary-structure composition at a glance), and — for AlphaFold structures — a PAE heatmap (pairwise prediction confidence).

— Structural neighborhood —

Foldseek's 3Di representation compresses backbone geometry into a per-residue letter drawn from a learned twenty-state alphabet. It captures the tertiary interaction pattern around each residue — which residues are packed against it in space, regardless of where they are in sequence.

Structural nearest neighbors (via Foldseek easy-search vs the PDB). Reported per hit: target PDB id, E-value, and alignment TM-score. A TM-score above ~0.5 is the conventional threshold for 'same fold'.

— Confidence and disorder —

pLDDT (predicted Local Distance Difference Test) is AlphaFold's per-residue confidence score, ranging from 0 to 100. Values above 90 indicate high confidence (typically well-packed cores); 70–90 is confident; 50–70 low confidence; below 50 usually means the region is disordered or the prediction is unreliable there. AlphaFold stores pLDDT in the mmCIF B-factor column.

For experimental (PDB) structures, the B-factor (temperature factor) quantifies the positional spread of each atom in the crystal — a combination of thermal vibration and static disorder — in units of Å². High B-factors mark flexible loops or poorly resolved regions; low B-factors mark the rigid, well-ordered core.

Predicted Aligned Error (PAE) is an AlphaFold confidence matrix: entry (i, j) is the expected error in the position of residue j, in ångströms, when the prediction is superimposed on the true structure at residue i. Low PAE within a block of residues means that block is internally rigid and well-predicted; high PAE between two blocks means their relative placement is uncertain even if each block individually is confident.